Protein AF-A0A7K3Z2F1-F1 (afdb_monomer_lite)

Sequence (230 aa):
MGRAWILCKKTFSLSLIFNALLTIACSVGILAGFYWYFPEWNPFHPYLFNGNIFWVAIAAAALNIFPSALIGRKLKTGRFLFHHYVYGFLVIAFASLYVIAFSPVPLSKIFFVDNTSIAVNTGRFFLLGGLTLVLDDLPDVSKRIDAALNWLKTKVLRGQKFVVAGQVVSGVVSLYIFGAVTIGMLYSPEWITLANVLLILTLLITGVTSFIFVKNKVWHKAGLKHHSKV

pLDDT: mean 87.43, std 11.61, range [42.28, 98.31]

Secondary structure (DSSP, 8-state):
--HHHHHHHHHHHHHHHHHHHHHHHHHHHHHHIIIII-TT--TTTTTSS-GGGHHHHHHHHHHHHHHHHHHHHTS-----SS-HHHHHHHHHHHHHHHHHHH-SS-GGGTTTS----HHHHHHHHHHHHHHHHHHHTHHHH-HHHHHHHHHHHHHHHHTHHHHHHHHHHHHHHHHHHHHHHHHHHHH-GGG--HHHHHHHHHHHHHHHHHHHHHHTTHHHHHHHHHHTT-

Foldseek 3Di:
DDPVVLVVQLVQLLVLLLLLLLLLLLLVQLVLCCPPPNVPDAPLPPLDPGSVLSVLSNVLSVLRNVLSLVRNVVRPPDCPPHQLLVVLVVLLVVLQVQCVVPHPDHPVCLSHDPDPDPSSVVSVSSNSSSVSSCSSRVCVVDVVSVVVVVVVLVVCLVVVVVSLVSLLVSLVSLVSVLVSLVVSCVVPVVSPDPSSVSNSVSSPSSSVSSVVCSVVVSSVVSVVVVVVVD

Radius of gyration: 18.69 Å; chains: 1; bounding box: 45×40×55 Å

Structure (mmCIF, N/CA/C/O backbone):
data_AF-A0A7K3Z2F1-F1
#
_entry.id   AF-A0A7K3Z2F1-F1
#
loop_
_atom_site.group_PDB
_atom_site.id
_atom_site.type_symbol
_atom_site.label_atom_id
_atom_site.label_alt_id
_atom_site.label_comp_id
_atom_site.label_asym_id
_atom_site.label_entity_id
_atom_site.label_seq_id
_atom_site.pdbx_PDB_ins_code
_atom_site.Cartn_x
_atom_site.Cartn_y
_atom_site.Cartn_z
_atom_site.occupancy
_atom_site.B_iso_or_equiv
_atom_site.auth_seq_id
_atom_site.auth_comp_id
_atom_site.auth_asym_id
_atom_site.auth_atom_id
_atom_site.pdbx_PDB_model_num
ATOM 1 N N . MET A 1 1 ? 2.317 0.271 30.977 1.00 60.59 1 MET A N 1
ATOM 2 C CA . MET A 1 1 ? 2.857 0.187 29.595 1.00 60.59 1 MET A CA 1
ATOM 3 C C . MET A 1 1 ? 3.621 1.470 29.303 1.00 60.59 1 MET A C 1
ATOM 5 O O . MET A 1 1 ? 3.030 2.532 29.435 1.00 60.59 1 MET A O 1
ATOM 9 N N . GLY A 1 2 ? 4.913 1.389 28.971 1.00 82.69 2 GLY A N 1
ATOM 10 C CA . GLY A 1 2 ? 5.751 2.576 28.744 1.00 82.69 2 GLY A CA 1
ATOM 11 C C . GLY A 1 2 ? 5.384 3.359 27.475 1.00 82.69 2 GLY A C 1
ATOM 12 O O . GLY A 1 2 ? 4.845 2.789 26.524 1.00 82.69 2 GLY A O 1
ATOM 13 N N . ARG A 1 3 ? 5.709 4.661 27.448 1.00 80.88 3 ARG A N 1
ATOM 14 C CA . ARG A 1 3 ? 5.479 5.563 26.297 1.00 80.88 3 ARG A CA 1
ATOM 15 C C . ARG A 1 3 ? 6.130 5.050 25.003 1.00 80.88 3 ARG A C 1
ATOM 17 O O . ARG A 1 3 ? 5.510 5.130 23.949 1.00 80.88 3 ARG A O 1
ATOM 24 N N . ALA A 1 4 ? 7.315 4.441 25.095 1.00 84.88 4 ALA A N 1
ATOM 25 C CA . ALA A 1 4 ? 8.023 3.863 23.949 1.00 84.88 4 ALA A CA 1
ATOM 26 C C . ALA A 1 4 ? 7.208 2.769 23.235 1.00 84.88 4 ALA A C 1
ATOM 28 O O . ALA A 1 4 ? 7.049 2.800 22.022 1.00 84.88 4 ALA A O 1
ATOM 29 N N . TRP A 1 5 ? 6.597 1.850 23.988 1.00 85.50 5 TRP A N 1
ATOM 30 C CA . TRP A 1 5 ? 5.779 0.771 23.422 1.00 85.50 5 TRP A CA 1
ATOM 31 C C . TRP A 1 5 ? 4.543 1.282 22.673 1.00 85.50 5 TRP A C 1
ATOM 33 O O . TRP A 1 5 ? 4.127 0.714 21.663 1.00 85.50 5 TRP A O 1
ATOM 43 N N . ILE A 1 6 ? 3.950 2.367 23.173 1.00 84.38 6 ILE A N 1
ATOM 44 C CA . ILE A 1 6 ? 2.817 3.030 22.530 1.00 84.38 6 ILE A CA 1
ATOM 45 C C . ILE A 1 6 ? 3.252 3.627 21.186 1.00 84.38 6 ILE A C 1
ATOM 47 O O . ILE A 1 6 ? 2.577 3.399 20.182 1.00 84.38 6 ILE A O 1
ATOM 51 N N . LEU A 1 7 ? 4.393 4.324 21.154 1.00 83.94 7 LEU A N 1
ATOM 52 C CA . LEU A 1 7 ? 4.962 4.871 19.921 1.00 83.94 7 LEU A CA 1
ATOM 53 C C . LEU A 1 7 ? 5.277 3.759 18.917 1.00 83.94 7 LEU A C 1
ATOM 55 O O . LEU A 1 7 ? 4.806 3.829 17.788 1.00 83.94 7 LEU A O 1
ATOM 59 N N . CYS A 1 8 ? 5.948 2.680 19.335 1.00 87.69 8 CYS A N 1
ATOM 60 C CA . CYS A 1 8 ? 6.247 1.544 18.458 1.00 87.69 8 CYS A CA 1
ATOM 61 C C . CYS A 1 8 ? 4.988 0.963 17.805 1.00 87.69 8 CYS A C 1
ATOM 63 O O . CYS A 1 8 ? 4.973 0.716 16.603 1.00 87.69 8 CYS A O 1
ATOM 65 N N . LYS A 1 9 ? 3.903 0.776 18.567 1.00 87.56 9 LYS A N 1
ATOM 66 C CA . LYS A 1 9 ? 2.649 0.260 18.002 1.00 87.56 9 LYS A CA 1
ATOM 67 C C . LYS A 1 9 ? 1.964 1.248 17.054 1.00 87.56 9 LYS A C 1
ATOM 69 O O . LYS A 1 9 ? 1.341 0.807 16.089 1.00 87.56 9 LYS A O 1
ATOM 74 N N . LYS A 1 10 ? 2.060 2.556 17.313 1.00 87.94 10 LY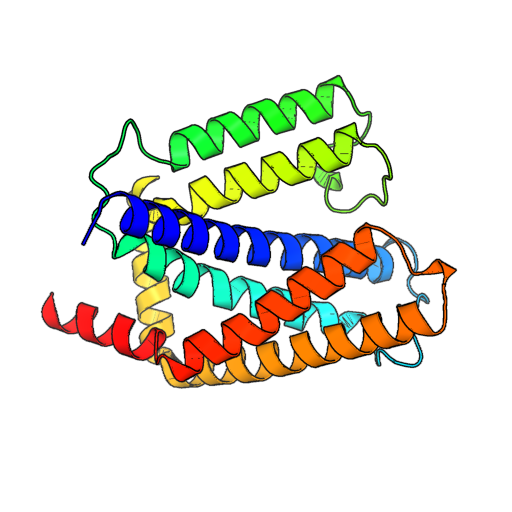S A N 1
ATOM 75 C CA . LYS A 1 10 ? 1.528 3.592 16.416 1.00 87.94 10 LYS A CA 1
ATOM 76 C C . LYS A 1 10 ? 2.328 3.631 15.113 1.00 87.94 10 LYS A C 1
ATOM 78 O O . LYS A 1 10 ? 1.730 3.542 14.046 1.00 87.94 10 LYS A O 1
ATOM 83 N N . THR A 1 11 ? 3.657 3.637 15.194 1.00 90.06 11 THR A N 1
ATOM 84 C CA . THR A 1 11 ? 4.548 3.556 14.028 1.00 90.06 11 THR A CA 1
ATOM 85 C C . THR A 1 11 ? 4.311 2.277 13.233 1.00 90.06 11 THR A C 1
ATOM 87 O O . THR A 1 11 ? 4.231 2.326 12.010 1.00 90.06 11 THR A O 1
ATOM 90 N N . PHE A 1 12 ? 4.121 1.140 13.906 1.00 93.12 12 PHE A N 1
ATOM 91 C CA . PHE A 1 12 ? 3.789 -0.122 13.249 1.00 93.12 12 PHE A CA 1
ATOM 92 C C . PHE A 1 12 ? 2.457 -0.039 12.491 1.00 93.12 12 PHE A C 1
ATOM 94 O O . PHE A 1 12 ? 2.398 -0.400 11.322 1.00 93.12 12 PHE A O 1
ATOM 101 N N . SER A 1 13 ? 1.407 0.507 13.113 1.00 92.69 13 SER A N 1
ATOM 102 C CA . SER A 1 13 ? 0.111 0.749 12.460 1.00 92.69 13 SER A CA 1
ATOM 103 C C . SER A 1 13 ? 0.244 1.607 11.199 1.00 92.69 13 SER A C 1
ATOM 105 O O . SER A 1 13 ? -0.286 1.241 10.152 1.00 92.69 13 SER A O 1
ATOM 107 N N . LEU A 1 14 ? 0.978 2.721 11.286 1.00 93.56 14 LEU A N 1
ATOM 108 C CA . LEU A 1 14 ? 1.247 3.600 10.146 1.00 93.56 14 LEU A CA 1
ATOM 109 C C . LEU A 1 14 ? 2.046 2.875 9.056 1.00 93.56 14 LEU A C 1
ATOM 111 O O . LEU A 1 14 ? 1.697 2.964 7.885 1.00 93.56 14 LEU A O 1
ATOM 115 N N . SER A 1 15 ? 3.054 2.088 9.436 1.00 95.81 15 SER A N 1
ATOM 116 C CA . SER A 1 15 ? 3.873 1.310 8.496 1.00 95.81 15 SER A CA 1
ATOM 117 C C . SER A 1 15 ? 3.040 0.291 7.715 1.00 95.81 15 SER A C 1
ATOM 119 O O . SER A 1 15 ? 3.288 0.075 6.533 1.00 95.81 15 SER A O 1
ATOM 121 N N . LEU A 1 16 ? 2.017 -0.306 8.337 1.00 97.00 16 LEU A N 1
ATOM 122 C CA . LEU A 1 16 ? 1.105 -1.226 7.653 1.00 97.00 16 LEU A CA 1
ATOM 123 C C . LEU A 1 16 ? 0.182 -0.516 6.649 1.00 97.00 16 LEU A C 1
ATOM 125 O O . LEU A 1 16 ? -0.048 -1.043 5.562 1.00 97.00 16 LEU A O 1
ATOM 129 N N . ILE A 1 17 ? -0.319 0.680 6.981 1.00 96.69 17 ILE A N 1
ATOM 130 C CA . ILE A 1 17 ? -1.103 1.504 6.043 1.00 96.69 17 ILE A CA 1
ATOM 131 C C . ILE A 1 17 ? -0.217 1.940 4.869 1.00 96.69 17 ILE A C 1
ATOM 133 O O . ILE A 1 17 ? -0.616 1.793 3.715 1.00 96.69 17 ILE A O 1
ATOM 137 N N . PHE A 1 18 ? 0.999 2.411 5.155 1.00 97.19 18 PHE A N 1
ATOM 138 C CA . PHE A 1 18 ? 1.975 2.786 4.135 1.00 97.19 18 PHE A CA 1
ATOM 139 C C . PHE A 1 18 ? 2.322 1.606 3.224 1.00 97.19 18 PHE A C 1
ATOM 141 O O . PHE A 1 18 ? 2.327 1.753 2.005 1.00 97.19 18 PHE A O 1
ATOM 148 N N . ASN A 1 19 ? 2.518 0.411 3.791 1.00 98.06 19 ASN A N 1
ATOM 149 C CA . ASN A 1 19 ? 2.731 -0.802 3.008 1.00 98.06 19 ASN A CA 1
ATOM 150 C C . ASN A 1 19 ? 1.542 -1.116 2.092 1.00 98.06 19 ASN A C 1
ATOM 152 O O . ASN A 1 19 ? 1.742 -1.435 0.927 1.00 98.06 19 ASN A O 1
ATOM 156 N N . ALA A 1 20 ? 0.306 -1.011 2.584 1.00 97.81 20 ALA A N 1
ATOM 157 C CA . ALA A 1 20 ? -0.870 -1.225 1.744 1.00 97.81 20 ALA A CA 1
ATOM 158 C C . ALA A 1 20 ? -0.905 -0.237 0.563 1.00 97.81 20 ALA A C 1
ATOM 160 O O . ALA A 1 20 ? -1.144 -0.633 -0.576 1.00 97.81 20 ALA A O 1
ATOM 161 N N . LEU A 1 21 ? -0.598 1.037 0.808 1.00 97.44 21 LEU A N 1
ATOM 162 C CA . LEU A 1 21 ? -0.504 2.042 -0.248 1.00 97.44 21 LEU A CA 1
ATOM 163 C C . LEU A 1 21 ? 0.629 1.762 -1.245 1.00 97.44 21 LEU A C 1
ATOM 165 O O . LEU A 1 21 ? 0.422 1.934 -2.444 1.00 97.44 21 LEU A O 1
ATOM 169 N N . LEU A 1 22 ? 1.789 1.289 -0.780 1.00 96.12 22 LEU A N 1
ATOM 170 C CA . LEU A 1 22 ? 2.880 0.845 -1.651 1.00 96.12 22 LEU A CA 1
ATOM 171 C C . LEU A 1 22 ? 2.460 -0.338 -2.523 1.00 96.12 22 LEU A C 1
ATOM 173 O O . LEU A 1 22 ? 2.672 -0.296 -3.730 1.00 96.12 22 LEU A O 1
ATOM 177 N N . THR A 1 23 ? 1.809 -1.355 -1.948 1.00 97.25 23 THR A N 1
ATOM 178 C CA . THR A 1 23 ? 1.288 -2.492 -2.721 1.00 97.25 23 THR A CA 1
ATOM 179 C C . THR A 1 23 ? 0.338 -2.015 -3.817 1.00 97.25 23 THR A C 1
ATOM 181 O O . THR A 1 23 ? 0.456 -2.463 -4.958 1.00 97.25 23 THR A O 1
ATOM 184 N N . ILE A 1 24 ? -0.572 -1.084 -3.502 1.00 96.94 24 ILE A N 1
ATOM 185 C CA . ILE A 1 24 ? -1.486 -0.495 -4.489 1.00 96.94 24 ILE A CA 1
ATOM 186 C C . ILE A 1 24 ? -0.696 0.245 -5.568 1.00 96.94 24 ILE A C 1
ATOM 188 O O . ILE A 1 24 ? -0.901 -0.031 -6.743 1.00 96.94 24 ILE A O 1
ATOM 192 N N . ALA A 1 25 ? 0.227 1.134 -5.195 1.00 93.81 25 ALA A N 1
ATOM 193 C CA . ALA A 1 25 ? 1.009 1.920 -6.146 1.00 93.81 25 ALA A CA 1
ATOM 194 C C . ALA A 1 25 ? 1.845 1.039 -7.091 1.00 93.81 25 ALA A C 1
ATOM 196 O O . ALA A 1 25 ? 1.803 1.237 -8.303 1.00 93.81 25 ALA A O 1
ATOM 197 N N . CYS A 1 26 ? 2.548 0.031 -6.566 1.00 92.81 26 CYS A N 1
ATOM 198 C CA . CYS A 1 26 ? 3.326 -0.909 -7.376 1.00 92.81 26 CYS A CA 1
ATOM 199 C C . CYS A 1 26 ? 2.429 -1.744 -8.304 1.00 92.81 26 CYS A C 1
ATOM 201 O O . CYS A 1 26 ? 2.741 -1.904 -9.482 1.00 92.81 26 CYS A O 1
ATOM 203 N N . SER A 1 27 ? 1.291 -2.236 -7.800 1.00 94.38 27 SER A N 1
ATOM 204 C CA . SER A 1 27 ? 0.342 -3.028 -8.598 1.00 94.38 27 SER A CA 1
ATOM 205 C C . SER A 1 27 ? -0.298 -2.194 -9.707 1.00 94.38 27 SER A C 1
ATOM 207 O O . SER A 1 27 ? -0.424 -2.657 -10.835 1.00 94.38 27 SER A O 1
ATOM 209 N N . VAL A 1 28 ? -0.663 -0.947 -9.403 1.00 92.25 28 VAL A N 1
ATOM 210 C CA . VAL A 1 28 ? -1.176 0.016 -10.380 1.00 92.25 28 VAL A CA 1
ATOM 211 C C . VAL A 1 28 ? -0.125 0.318 -11.447 1.00 92.25 28 VAL A C 1
ATOM 213 O O . VAL A 1 28 ? -0.480 0.369 -12.617 1.00 92.25 28 VAL A O 1
ATOM 216 N N . GLY A 1 29 ? 1.152 0.452 -11.078 1.00 89.31 29 GLY A N 1
ATOM 217 C CA . GLY A 1 29 ? 2.247 0.614 -12.038 1.00 89.31 29 GLY A CA 1
ATOM 218 C C . GLY A 1 29 ? 2.368 -0.565 -13.011 1.00 89.31 29 GLY A C 1
ATOM 219 O O . GLY A 1 29 ? 2.473 -0.354 -14.217 1.00 89.31 29 GLY A O 1
ATOM 220 N N . ILE A 1 30 ? 2.267 -1.806 -12.518 1.00 90.25 30 ILE A N 1
ATOM 221 C CA . ILE A 1 30 ? 2.282 -3.001 -13.381 1.00 90.25 30 ILE A CA 1
ATOM 222 C C . ILE A 1 30 ? 1.050 -3.058 -14.280 1.00 90.25 30 ILE A C 1
ATOM 224 O O . ILE A 1 30 ? 1.188 -3.272 -15.481 1.00 90.25 30 ILE A O 1
ATOM 228 N N . LEU A 1 31 ? -0.147 -2.845 -13.729 1.00 91.50 31 LEU A N 1
ATOM 229 C CA . LEU A 1 31 ? -1.385 -2.844 -14.512 1.00 91.50 31 LEU A CA 1
ATOM 230 C C . LEU A 1 31 ? -1.384 -1.730 -15.562 1.00 91.50 31 LEU A C 1
ATOM 232 O O . LEU A 1 31 ? -1.878 -1.930 -16.665 1.00 91.50 31 LEU A O 1
ATOM 236 N N . ALA A 1 32 ? -0.796 -0.577 -15.246 1.00 87.25 32 ALA A N 1
ATOM 237 C CA . ALA A 1 32 ? -0.608 0.507 -16.194 1.00 87.25 32 ALA A CA 1
ATOM 238 C C . ALA A 1 32 ? 0.316 0.098 -17.345 1.00 87.25 32 ALA A C 1
ATOM 240 O O . ALA A 1 32 ? -0.027 0.307 -18.507 1.00 87.25 32 ALA A O 1
ATOM 241 N N . GLY A 1 33 ? 1.455 -0.526 -17.026 1.00 83.25 33 GLY A N 1
ATOM 242 C CA . GLY A 1 33 ? 2.361 -1.115 -18.013 1.00 83.25 33 GLY A CA 1
ATOM 243 C C . GLY A 1 33 ? 1.647 -2.119 -18.915 1.00 83.25 33 GLY A C 1
ATOM 244 O O . GLY A 1 33 ? 1.722 -2.005 -20.134 1.00 83.25 33 GLY A O 1
ATOM 245 N N . PHE A 1 34 ? 0.892 -3.035 -18.308 1.00 82.06 34 PHE A N 1
ATOM 246 C CA . PHE A 1 34 ? 0.136 -4.081 -18.989 1.00 82.06 34 PHE A CA 1
ATOM 247 C C . PHE A 1 34 ? -0.968 -3.530 -19.903 1.00 82.06 34 PHE A C 1
ATOM 249 O O . PHE A 1 34 ? -1.048 -3.918 -21.057 1.00 82.06 34 PHE A O 1
ATOM 256 N N . TYR A 1 35 ? -1.811 -2.606 -19.436 1.00 86.12 35 TYR A N 1
ATOM 257 C CA . TYR A 1 35 ? -2.959 -2.148 -20.230 1.00 86.12 35 TYR A CA 1
ATOM 258 C C . TYR A 1 35 ? -2.657 -0.999 -21.191 1.00 86.12 35 TYR A C 1
ATOM 260 O O . TYR A 1 35 ? -3.271 -0.932 -22.254 1.00 86.12 35 TYR A O 1
ATOM 268 N N . TRP A 1 36 ? -1.789 -0.056 -20.816 1.00 82.56 36 TRP A N 1
ATOM 269 C CA . TRP A 1 36 ? -1.624 1.188 -21.580 1.00 82.56 36 TRP A CA 1
ATOM 270 C C . TRP A 1 36 ? -0.373 1.228 -22.439 1.00 82.56 36 TRP A C 1
ATOM 272 O O . TRP A 1 36 ? -0.382 1.902 -23.466 1.00 82.56 36 TRP A O 1
ATOM 282 N N . TYR A 1 37 ? 0.695 0.550 -22.026 1.00 77.75 37 TYR A N 1
ATOM 283 C CA . TYR A 1 37 ? 1.991 0.679 -22.689 1.00 77.75 37 TYR A CA 1
ATOM 284 C C . TYR A 1 37 ? 2.374 -0.579 -23.467 1.00 77.75 37 TYR A C 1
ATOM 286 O O . TYR A 1 37 ? 2.874 -0.467 -24.583 1.00 77.75 37 TYR A O 1
ATOM 294 N N . PHE A 1 38 ? 2.094 -1.763 -22.919 1.00 81.44 38 PHE A N 1
ATOM 295 C CA . PHE A 1 38 ? 2.490 -3.041 -23.503 1.00 81.44 38 PHE A CA 1
ATOM 296 C C . PHE A 1 38 ? 1.389 -4.111 -23.331 1.00 81.44 38 PHE A C 1
ATOM 298 O O . PHE A 1 38 ? 1.508 -4.967 -22.457 1.00 81.44 38 PHE A O 1
ATOM 305 N N . PRO A 1 39 ? 0.335 -4.107 -24.174 1.00 74.94 39 PRO A N 1
ATOM 306 C CA . PRO A 1 39 ? -0.797 -5.044 -24.082 1.00 74.94 39 PRO A CA 1
ATOM 307 C C . PRO A 1 39 ? -0.414 -6.528 -24.154 1.00 74.94 39 PRO A C 1
ATOM 309 O O . PRO A 1 39 ? -1.051 -7.366 -23.525 1.00 74.94 39 PRO A O 1
ATOM 312 N N . GLU A 1 40 ? 0.653 -6.841 -24.893 1.00 82.31 40 GLU A N 1
ATOM 313 C CA . GLU A 1 40 ? 1.186 -8.202 -25.057 1.00 82.31 40 GLU A CA 1
ATOM 314 C C . GLU A 1 40 ? 2.252 -8.560 -24.006 1.00 82.31 40 GLU A C 1
ATOM 316 O O . GLU A 1 40 ? 2.841 -9.645 -24.033 1.00 82.31 40 GLU A O 1
ATOM 321 N N . TRP A 1 41 ? 2.558 -7.644 -23.079 1.00 83.56 41 TRP A N 1
ATOM 322 C CA . TRP A 1 41 ? 3.535 -7.908 -22.033 1.00 83.56 41 TRP A CA 1
ATOM 323 C C . TRP A 1 41 ? 2.970 -8.910 -21.036 1.00 83.56 41 TRP A C 1
ATOM 325 O O . TRP A 1 41 ? 1.966 -8.664 -20.377 1.00 83.56 41 TRP A O 1
ATOM 335 N N . ASN A 1 42 ? 3.657 -10.037 -20.886 1.00 83.75 42 ASN A N 1
ATOM 336 C CA . ASN A 1 42 ? 3.340 -11.035 -19.875 1.00 83.75 42 ASN A CA 1
ATOM 337 C C . ASN A 1 42 ? 4.335 -10.899 -18.712 1.00 83.75 42 ASN A C 1
ATOM 339 O O . ASN A 1 42 ? 5.396 -11.533 -18.737 1.00 83.75 42 ASN A O 1
ATOM 343 N N . PRO A 1 43 ? 4.053 -10.038 -17.710 1.00 80.50 43 PRO A N 1
ATOM 344 C CA . PRO A 1 43 ? 5.002 -9.756 -16.641 1.00 80.50 43 PRO A CA 1
ATOM 345 C C . PRO A 1 43 ? 5.298 -11.028 -15.842 1.00 80.50 43 PRO A C 1
ATOM 347 O O . PRO A 1 43 ? 4.380 -11.682 -15.355 1.00 80.50 43 PRO A O 1
ATOM 350 N N . PHE A 1 44 ? 6.584 -11.353 -15.676 1.00 86.88 44 PHE A N 1
ATOM 351 C CA . PHE A 1 44 ? 7.070 -12.503 -14.898 1.00 86.88 44 PHE A CA 1
ATOM 352 C C . PHE A 1 44 ? 6.593 -13.883 -15.393 1.00 86.88 44 PHE A C 1
ATOM 354 O O . PHE A 1 44 ? 6.562 -14.847 -14.623 1.00 86.88 44 PHE A O 1
ATOM 361 N N . HIS A 1 45 ? 6.236 -14.003 -16.673 1.00 87.25 45 HIS A N 1
ATOM 362 C CA . HIS A 1 45 ? 5.987 -15.298 -17.307 1.00 87.25 45 HIS A CA 1
ATOM 363 C C . HIS A 1 45 ? 7.266 -16.167 -17.304 1.00 87.25 45 HIS A C 1
ATOM 365 O O . HIS A 1 45 ? 8.355 -15.621 -17.493 1.00 87.25 45 HIS A O 1
ATOM 371 N N . PRO A 1 46 ? 7.180 -17.504 -17.123 1.00 91.94 46 PRO A N 1
ATOM 372 C CA . PRO A 1 46 ? 5.974 -18.335 -16.965 1.00 91.94 46 PRO A CA 1
ATOM 373 C C . PRO A 1 46 ? 5.460 -18.470 -15.525 1.00 91.94 46 PRO A C 1
ATOM 375 O O . PRO A 1 46 ? 4.502 -19.197 -15.277 1.00 91.94 46 PRO A O 1
ATOM 378 N N . TYR A 1 47 ? 6.096 -17.814 -14.555 1.00 93.06 47 TYR A N 1
ATOM 379 C CA . TYR A 1 47 ? 5.804 -18.024 -13.134 1.00 93.06 47 TYR A CA 1
ATOM 380 C C . TYR A 1 47 ? 4.509 -17.339 -12.693 1.00 93.06 47 TYR A C 1
ATOM 382 O O . TYR A 1 47 ? 3.766 -17.868 -11.860 1.00 93.06 47 TYR A O 1
ATOM 390 N N . LEU A 1 48 ? 4.228 -16.167 -13.265 1.00 92.69 48 LEU A N 1
ATOM 391 C CA . LEU A 1 48 ? 2.961 -15.474 -13.104 1.00 92.69 48 LEU A CA 1
ATOM 392 C C . LEU A 1 48 ? 2.027 -15.830 -14.262 1.00 92.69 48 LEU A C 1
ATOM 394 O O . LEU A 1 48 ? 2.352 -15.601 -15.423 1.00 92.69 48 LEU A O 1
ATOM 398 N N . PHE A 1 49 ? 0.842 -16.344 -13.931 1.00 88.50 49 PHE A N 1
ATOM 399 C CA . PHE A 1 49 ? -0.143 -16.758 -14.929 1.00 88.50 49 PHE A CA 1
ATOM 400 C C . PHE A 1 49 ? -0.615 -15.599 -15.820 1.00 88.50 49 PHE A C 1
ATOM 402 O O . PHE A 1 49 ? -0.748 -15.759 -17.029 1.00 88.50 49 PHE A O 1
ATOM 409 N N . ASN A 1 50 ? -0.912 -14.438 -15.225 1.00 89.06 50 ASN A N 1
ATOM 410 C CA . ASN A 1 50 ? -1.400 -13.268 -15.954 1.00 89.06 50 ASN A CA 1
ATOM 411 C C . ASN A 1 50 ? -1.236 -11.984 -15.122 1.00 89.06 50 ASN A C 1
ATOM 413 O O . ASN A 1 50 ? -1.491 -12.003 -13.917 1.00 89.06 50 ASN A O 1
ATOM 417 N N . GLY A 1 51 ? -0.898 -10.856 -15.758 1.00 87.44 51 GLY A N 1
ATOM 418 C CA . GLY A 1 51 ? -0.771 -9.548 -15.098 1.00 87.44 51 GLY A CA 1
ATOM 419 C C . GLY A 1 51 ? -2.060 -9.032 -14.435 1.00 87.44 51 GLY A C 1
ATOM 420 O O . GLY A 1 51 ? -2.002 -8.338 -13.423 1.00 87.44 51 GLY A O 1
ATOM 421 N N . ASN A 1 52 ? -3.240 -9.439 -14.909 1.00 91.69 52 ASN A N 1
ATOM 422 C CA . ASN A 1 52 ? -4.535 -9.055 -14.331 1.00 91.69 52 ASN A CA 1
ATOM 423 C C . ASN A 1 52 ? -4.690 -9.452 -12.857 1.00 91.69 52 ASN A C 1
ATOM 425 O O . ASN A 1 52 ? -5.477 -8.850 -12.126 1.00 91.69 52 ASN A O 1
ATOM 429 N N . I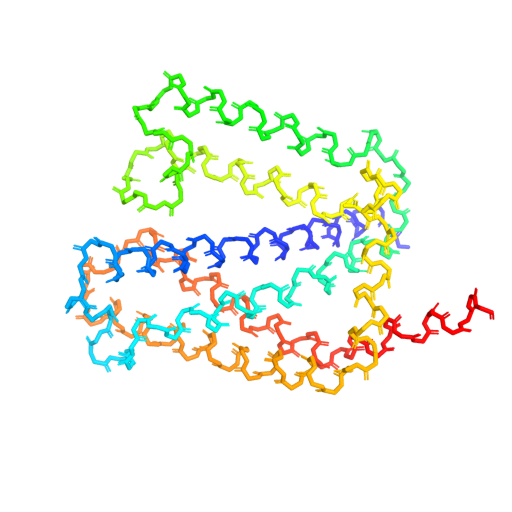LE A 1 53 ? -3.935 -10.449 -12.390 1.00 94.25 53 ILE A N 1
ATOM 430 C CA . ILE A 1 53 ? -4.019 -10.917 -11.007 1.00 94.25 53 ILE A CA 1
ATOM 431 C C . ILE A 1 53 ? -3.573 -9.851 -9.988 1.00 94.25 53 ILE A C 1
ATOM 433 O O . ILE A 1 53 ? -3.973 -9.906 -8.824 1.00 94.25 53 ILE A O 1
ATOM 437 N N . PHE A 1 54 ? -2.835 -8.819 -10.419 1.00 95.38 54 PHE A N 1
ATOM 438 C CA . PHE A 1 54 ? -2.472 -7.672 -9.580 1.00 95.38 54 PHE A CA 1
ATOM 439 C C . PHE A 1 54 ? -3.684 -6.858 -9.091 1.00 95.38 54 PHE A C 1
ATOM 441 O O . PHE A 1 54 ? -3.599 -6.222 -8.039 1.00 95.38 54 PHE A O 1
ATOM 448 N N . TRP A 1 55 ? -4.852 -6.947 -9.743 1.00 96.62 55 TRP A N 1
ATOM 449 C CA . TRP A 1 55 ? -6.101 -6.398 -9.190 1.00 96.62 55 TRP A CA 1
ATOM 450 C C . TRP A 1 55 ? -6.458 -7.013 -7.833 1.00 96.62 55 TRP A C 1
ATOM 452 O O . TRP A 1 55 ? -6.960 -6.329 -6.938 1.00 96.62 55 TRP A O 1
ATOM 462 N N . VAL A 1 56 ? -6.154 -8.298 -7.643 1.00 97.06 56 VAL A N 1
ATOM 463 C CA . VAL A 1 56 ? -6.401 -8.994 -6.378 1.00 97.06 56 VAL A CA 1
ATOM 464 C C . VAL A 1 56 ? -5.422 -8.528 -5.297 1.00 97.06 56 VAL A C 1
ATOM 466 O O . VAL A 1 56 ? -5.818 -8.404 -4.138 1.00 97.06 56 VAL A O 1
ATOM 469 N N . ALA A 1 57 ? -4.177 -8.193 -5.658 1.00 96.75 57 ALA A N 1
ATOM 470 C CA . ALA A 1 57 ? -3.218 -7.583 -4.733 1.00 96.75 57 ALA A CA 1
ATOM 471 C C . ALA A 1 57 ? -3.678 -6.190 -4.266 1.00 96.75 57 ALA A C 1
ATOM 473 O O . ALA A 1 57 ? -3.591 -5.881 -3.075 1.00 96.75 57 ALA A O 1
ATOM 474 N N . ILE A 1 58 ? -4.251 -5.380 -5.168 1.00 97.44 58 ILE A N 1
ATOM 475 C CA . ILE A 1 58 ? -4.884 -4.095 -4.818 1.00 97.44 58 ILE A CA 1
ATOM 476 C C . ILE A 1 58 ? -6.028 -4.319 -3.824 1.00 97.44 58 ILE A C 1
ATOM 478 O O . ILE A 1 58 ? -6.094 -3.639 -2.798 1.00 97.44 58 ILE A O 1
ATOM 482 N N . ALA A 1 59 ? -6.901 -5.297 -4.083 1.00 96.50 59 ALA A N 1
ATOM 483 C CA . ALA A 1 59 ? -7.990 -5.637 -3.171 1.00 96.50 59 ALA A CA 1
ATOM 484 C C . ALA A 1 59 ? -7.470 -6.096 -1.794 1.00 96.50 59 ALA A C 1
ATOM 486 O O . ALA A 1 59 ? -7.978 -5.638 -0.769 1.00 96.50 59 ALA A O 1
ATOM 487 N N . ALA A 1 60 ? -6.427 -6.935 -1.753 1.00 96.81 60 ALA A N 1
ATOM 488 C CA . ALA A 1 60 ? -5.790 -7.380 -0.511 1.00 96.81 60 ALA A CA 1
ATOM 489 C C . ALA A 1 60 ? -5.259 -6.198 0.310 1.00 96.81 60 ALA A C 1
ATOM 491 O O . ALA A 1 60 ? -5.546 -6.071 1.502 1.00 96.81 60 ALA A O 1
ATOM 492 N N . ALA A 1 61 ? -4.522 -5.300 -0.342 1.00 97.31 61 ALA A N 1
ATOM 493 C CA . ALA A 1 61 ? -3.973 -4.112 0.287 1.00 97.31 61 ALA A CA 1
ATOM 494 C C . ALA A 1 61 ? -5.079 -3.189 0.819 1.00 97.31 61 ALA A C 1
ATOM 496 O O . ALA A 1 61 ? -5.031 -2.780 1.980 1.00 97.31 61 ALA A O 1
ATOM 497 N N . ALA A 1 62 ? -6.122 -2.930 0.025 1.00 96.38 62 ALA A N 1
ATOM 498 C CA . ALA A 1 62 ? -7.263 -2.115 0.437 1.00 96.38 62 ALA A CA 1
ATOM 499 C C . ALA A 1 62 ? -7.977 -2.694 1.673 1.00 96.38 62 ALA A C 1
ATOM 501 O O . ALA A 1 62 ? -8.276 -1.963 2.622 1.00 96.38 62 ALA A O 1
ATOM 502 N N . LEU A 1 63 ? -8.185 -4.016 1.712 1.00 94.94 63 LEU A N 1
ATOM 503 C CA . LEU A 1 63 ? -8.768 -4.708 2.866 1.00 94.94 63 LEU A CA 1
ATOM 504 C C . LEU A 1 63 ? -7.890 -4.620 4.123 1.00 94.94 63 LEU A C 1
ATOM 506 O O . LEU A 1 63 ? -8.418 -4.671 5.236 1.00 94.94 63 LEU A O 1
ATOM 510 N N . ASN A 1 64 ? -6.577 -4.441 3.973 1.00 96.06 64 ASN A N 1
ATOM 511 C CA . ASN A 1 64 ? -5.640 -4.316 5.088 1.00 96.06 64 ASN A CA 1
ATOM 512 C C . ASN A 1 64 ? -5.554 -2.900 5.676 1.00 96.06 64 ASN A C 1
ATOM 514 O O . ASN A 1 64 ? -5.162 -2.771 6.839 1.00 96.06 64 ASN A O 1
ATOM 518 N N . ILE A 1 65 ? -5.965 -1.850 4.954 1.00 94.50 65 ILE A N 1
ATOM 519 C CA . ILE A 1 65 ? -5.894 -0.455 5.437 1.00 94.50 65 ILE A CA 1
ATOM 520 C C . ILE A 1 65 ? -6.700 -0.276 6.729 1.00 94.50 65 ILE A C 1
ATOM 522 O O . ILE A 1 65 ? -6.187 0.218 7.735 1.00 94.50 65 ILE A O 1
ATOM 526 N N . PHE A 1 66 ? -7.963 -0.706 6.733 1.00 90.12 66 PHE A N 1
ATOM 527 C CA . PHE A 1 66 ? -8.853 -0.468 7.870 1.00 90.12 66 PHE A CA 1
ATOM 528 C C . PHE A 1 66 ? -8.437 -1.233 9.146 1.00 90.12 66 PHE A C 1
ATOM 530 O O . PHE A 1 66 ? -8.322 -0.602 10.202 1.00 90.12 66 PHE A O 1
ATOM 537 N N . PRO A 1 67 ? -8.148 -2.552 9.106 1.00 90.88 67 PRO A N 1
ATOM 538 C CA . PRO A 1 67 ? -7.583 -3.280 10.244 1.00 90.88 67 PRO A CA 1
ATOM 539 C C . PRO A 1 67 ? -6.274 -2.683 10.765 1.00 90.88 67 PRO A C 1
ATOM 541 O O . PRO A 1 67 ? -6.071 -2.661 11.981 1.00 90.88 67 PRO A O 1
ATOM 544 N N . SER A 1 68 ? -5.422 -2.171 9.870 1.00 93.00 68 SER A N 1
ATOM 545 C CA . SER A 1 68 ? -4.172 -1.503 10.238 1.00 93.00 68 SER A CA 1
ATOM 546 C C . SER A 1 68 ? -4.451 -0.245 11.054 1.00 93.00 68 SER A C 1
ATOM 548 O O . SER A 1 68 ? -4.038 -0.183 12.208 1.00 93.00 68 SER A O 1
ATOM 550 N N . ALA A 1 69 ? -5.273 0.681 10.548 1.00 89.00 69 ALA A N 1
ATOM 551 C CA . ALA A 1 69 ? -5.663 1.898 11.271 1.00 89.00 69 ALA A CA 1
ATOM 552 C C . ALA A 1 69 ? -6.324 1.607 12.635 1.00 89.00 69 ALA A C 1
ATOM 554 O O . ALA A 1 69 ? -6.106 2.309 13.627 1.00 89.00 69 ALA A O 1
ATOM 555 N N . LEU A 1 70 ? -7.104 0.524 12.740 1.00 85.44 70 LEU A N 1
ATOM 556 C CA . LEU A 1 70 ? -7.704 0.100 14.009 1.00 85.44 70 LEU A CA 1
ATOM 557 C C . LEU A 1 70 ? -6.675 -0.302 15.080 1.00 85.44 70 LEU A C 1
ATOM 559 O O . LEU A 1 70 ? -7.007 -0.248 16.269 1.00 85.44 70 LEU A O 1
ATOM 563 N N . ILE A 1 71 ? -5.464 -0.732 14.706 1.00 85.38 71 ILE A N 1
ATOM 564 C CA . ILE A 1 71 ? -4.389 -1.030 15.663 1.00 85.38 71 ILE A CA 1
ATOM 565 C C . ILE A 1 71 ? -3.895 0.268 16.301 1.00 85.38 71 ILE A C 1
ATOM 567 O O . ILE A 1 71 ? -3.870 0.358 17.532 1.00 85.38 71 ILE A O 1
ATOM 571 N N . GLY A 1 72 ? -3.564 1.270 15.484 1.00 78.25 72 GLY A N 1
ATOM 572 C CA . GLY A 1 72 ? -3.062 2.566 15.936 1.00 78.25 72 GLY A CA 1
ATOM 573 C C . GLY A 1 72 ? -4.069 3.320 16.799 1.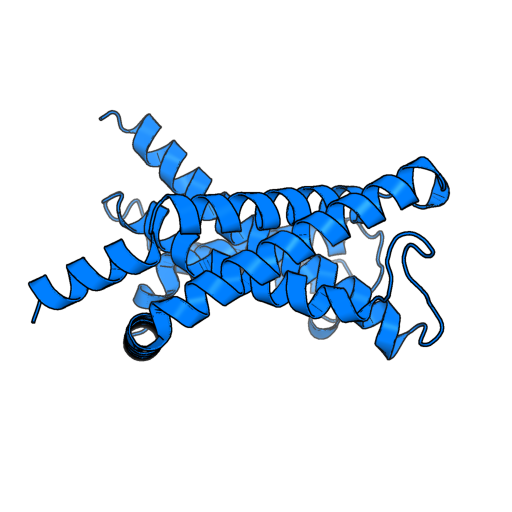00 78.25 72 GLY A C 1
ATOM 574 O O . GLY A 1 72 ? -3.721 3.789 17.878 1.00 78.25 72 GLY A O 1
ATOM 575 N N . ARG A 1 73 ? -5.348 3.351 16.403 1.00 76.50 73 ARG A N 1
ATOM 576 C CA . ARG A 1 73 ? -6.405 4.089 17.129 1.00 76.50 73 ARG A CA 1
ATOM 577 C C . ARG A 1 73 ? -6.738 3.542 18.517 1.00 76.50 73 ARG A C 1
ATOM 579 O O . ARG A 1 73 ? -7.293 4.255 19.349 1.00 76.50 73 ARG A O 1
ATOM 586 N N . LYS A 1 74 ? -6.444 2.268 18.799 1.00 69.56 74 LYS A N 1
ATOM 587 C CA . LYS A 1 74 ? -6.651 1.701 20.149 1.00 69.56 74 LYS A CA 1
ATOM 588 C C . LYS A 1 74 ? -5.691 2.289 21.174 1.00 69.56 74 LYS A C 1
ATOM 590 O O . LYS A 1 74 ? -5.955 2.214 22.374 1.00 69.56 74 LYS A O 1
ATOM 595 N N . LEU A 1 75 ? -4.577 2.831 20.707 1.00 65.56 75 LEU A N 1
ATOM 596 C CA . LEU A 1 75 ? -3.594 3.491 21.530 1.00 65.56 75 LEU A CA 1
ATOM 597 C C . LEU A 1 75 ? -4.124 4.903 21.730 1.00 65.56 75 LEU A C 1
ATOM 599 O O . LEU A 1 75 ? -4.127 5.702 20.802 1.00 65.56 75 LEU A O 1
ATOM 603 N N . LYS A 1 76 ? -4.627 5.207 22.928 1.00 64.75 76 LYS A N 1
ATOM 604 C CA . LYS A 1 76 ? -4.977 6.577 23.321 1.00 64.75 76 LYS A CA 1
ATOM 605 C C . LYS A 1 76 ? -3.691 7.400 23.485 1.00 64.75 76 LYS A C 1
ATOM 607 O O . LYS A 1 76 ? -3.396 7.883 24.574 1.00 64.75 76 LYS A O 1
ATOM 612 N N . THR A 1 77 ? -2.882 7.501 22.433 1.00 58.12 77 THR A N 1
ATOM 613 C CA . THR A 1 77 ? -1.879 8.549 22.295 1.00 58.12 77 THR A CA 1
ATOM 614 C C . THR A 1 77 ? -2.681 9.835 22.318 1.00 58.12 77 THR A C 1
ATOM 616 O O . THR A 1 77 ? -3.365 10.138 21.343 1.00 58.12 77 THR A O 1
ATOM 619 N N . GLY A 1 78 ? -2.727 10.521 23.467 1.00 55.09 78 GLY A N 1
ATOM 620 C CA . GLY A 1 78 ? -3.338 11.849 23.548 1.00 55.09 78 GLY A CA 1
ATOM 621 C C . GLY A 1 78 ? -2.845 12.698 22.380 1.00 55.09 78 GLY A C 1
ATOM 622 O O . GLY A 1 78 ? -1.740 12.443 21.912 1.00 55.09 78 GLY A O 1
ATOM 623 N N . ARG A 1 79 ? -3.682 13.623 21.888 1.00 59.06 79 ARG A N 1
ATOM 624 C CA . ARG A 1 79 ? -3.452 14.486 20.712 1.00 59.06 79 ARG A CA 1
ATOM 625 C C . ARG A 1 79 ? -2.048 15.101 20.760 1.00 59.06 79 ARG A C 1
ATOM 627 O O . ARG A 1 79 ? -1.870 16.185 21.309 1.00 59.06 79 ARG A O 1
ATOM 634 N N . PHE A 1 80 ? -1.040 14.375 20.290 1.00 51.28 80 PHE A N 1
ATOM 635 C CA . PHE A 1 80 ? 0.348 14.737 20.516 1.00 51.28 80 PHE A CA 1
ATOM 636 C C . PHE A 1 80 ? 0.697 15.718 19.408 1.00 51.28 80 PHE A C 1
ATOM 638 O O . PHE A 1 80 ? 1.138 15.321 18.339 1.00 51.28 80 PHE A O 1
ATOM 645 N N . LEU A 1 81 ? 0.386 16.988 19.693 1.00 46.16 81 LEU A N 1
ATOM 646 C CA . LEU A 1 81 ? 0.697 18.177 18.905 1.00 46.16 81 LEU A CA 1
ATOM 647 C C . LEU A 1 81 ? 0.072 18.171 17.498 1.00 46.16 81 LEU A C 1
ATOM 649 O O . LEU A 1 81 ? 0.795 18.051 16.540 1.00 46.16 81 LEU A O 1
ATOM 653 N N . PHE A 1 82 ? -1.242 18.401 17.359 1.00 55.91 82 PHE A N 1
ATOM 654 C CA . PHE A 1 82 ? -2.009 18.446 16.085 1.00 55.91 82 PHE A CA 1
ATOM 655 C C . PHE A 1 82 ? -2.461 17.082 15.516 1.00 55.91 82 PHE A C 1
ATOM 657 O O . PHE A 1 82 ? -1.929 16.028 15.852 1.00 55.91 82 PHE A O 1
ATOM 664 N N . HIS A 1 83 ? -3.535 17.092 14.714 1.00 75.12 83 HIS A N 1
ATOM 665 C CA . HIS A 1 83 ? -4.087 15.880 14.093 1.00 75.12 83 HIS A CA 1
ATOM 666 C C . HIS A 1 83 ? -3.149 15.418 12.964 1.00 75.12 83 HIS A C 1
ATOM 668 O O . HIS A 1 83 ? -2.736 16.249 12.153 1.00 75.12 83 HIS A O 1
ATOM 674 N N . HIS A 1 84 ? -2.827 14.121 12.868 1.00 80.81 84 HIS A N 1
ATOM 675 C CA . HIS A 1 84 ? -1.840 13.614 11.899 1.00 80.81 84 HIS A CA 1
ATOM 676 C C . HIS A 1 84 ? -2.246 13.920 10.459 1.00 80.81 84 HIS A C 1
ATOM 678 O O . HIS A 1 84 ? -1.382 14.132 9.611 1.00 80.81 84 HIS A O 1
ATOM 684 N N . TYR A 1 85 ? -3.549 14.032 10.191 1.00 86.06 85 TYR A N 1
ATOM 685 C CA . TYR A 1 85 ? -4.045 14.417 8.875 1.00 86.06 85 TYR A CA 1
ATOM 686 C C . TYR A 1 85 ? -3.566 15.814 8.438 1.00 86.06 85 TYR A C 1
ATOM 688 O O . TYR A 1 85 ? -3.370 16.021 7.246 1.00 86.06 85 TYR A O 1
ATOM 696 N N . VAL A 1 86 ? -3.336 16.762 9.361 1.00 88.38 86 VAL A N 1
ATOM 697 C CA . VAL A 1 86 ? -2.825 18.109 9.028 1.00 88.38 86 VAL A CA 1
ATOM 698 C C . VAL A 1 86 ? -1.399 18.003 8.500 1.00 88.38 86 VAL A C 1
ATOM 700 O O . VAL A 1 86 ? -1.098 18.518 7.425 1.00 88.38 86 VAL A O 1
ATOM 703 N N . TYR A 1 87 ? -0.540 17.266 9.209 1.00 90.25 87 TYR A N 1
ATOM 704 C CA . TYR A 1 87 ? 0.806 16.951 8.731 1.00 90.25 87 TYR A CA 1
ATOM 705 C C . TYR A 1 87 ? 0.764 16.174 7.418 1.00 90.25 87 TYR A C 1
ATOM 707 O O . TYR A 1 87 ? 1.526 16.476 6.508 1.00 90.25 87 TYR A O 1
ATOM 715 N N . GLY A 1 88 ? -0.167 15.227 7.290 1.00 93.06 88 GLY A N 1
ATOM 716 C CA . GLY A 1 88 ? -0.397 14.483 6.059 1.00 93.06 88 GLY A CA 1
ATOM 717 C C . GLY A 1 88 ? -0.694 15.389 4.865 1.00 93.06 88 GLY A C 1
ATOM 718 O O . GLY A 1 88 ? -0.032 15.268 3.837 1.00 93.06 88 GLY A O 1
ATOM 719 N N . PHE A 1 89 ? -1.618 16.346 5.007 1.00 94.06 89 PHE A N 1
ATOM 720 C CA . PHE A 1 89 ? -1.923 17.316 3.952 1.00 94.06 89 PHE A CA 1
ATOM 721 C C . PHE A 1 89 ? -0.740 18.228 3.624 1.00 94.06 89 PHE A C 1
ATOM 723 O O . PHE A 1 89 ? -0.476 18.453 2.445 1.00 94.06 89 PHE A O 1
ATOM 730 N N . LEU A 1 90 ? -0.002 18.713 4.627 1.00 95.00 90 LEU A N 1
ATOM 731 C CA . LEU A 1 90 ? 1.201 19.520 4.395 1.00 95.00 90 LEU A CA 1
ATOM 732 C C . LEU A 1 90 ? 2.268 18.729 3.631 1.00 95.00 90 LEU A C 1
ATOM 734 O O . LEU A 1 90 ? 2.810 19.226 2.648 1.00 95.00 90 LEU A O 1
ATOM 738 N N . VAL A 1 91 ? 2.530 17.482 4.031 1.00 95.88 91 VAL A N 1
ATOM 739 C CA . VAL A 1 91 ? 3.481 16.598 3.341 1.00 95.88 91 VAL A CA 1
ATOM 740 C C . VAL A 1 91 ? 3.036 16.346 1.901 1.00 95.88 91 VAL A C 1
ATOM 742 O O . VAL A 1 91 ? 3.860 16.447 0.998 1.00 95.88 91 VAL A O 1
ATOM 745 N N . ILE A 1 92 ? 1.745 16.086 1.657 1.00 96.12 92 ILE A N 1
ATOM 746 C CA . ILE A 1 92 ? 1.209 15.919 0.297 1.00 96.12 92 ILE A CA 1
ATOM 747 C C . ILE A 1 92 ? 1.412 17.191 -0.533 1.00 96.12 92 ILE A C 1
ATOM 749 O O . ILE A 1 92 ? 1.862 17.104 -1.676 1.00 96.12 92 ILE A O 1
ATOM 753 N N . ALA A 1 93 ? 1.102 18.364 0.025 1.00 96.00 93 ALA A N 1
ATOM 754 C CA . ALA A 1 93 ? 1.241 19.641 -0.666 1.00 96.00 93 ALA A CA 1
ATOM 755 C C . ALA A 1 93 ? 2.704 19.920 -1.036 1.00 96.00 93 ALA A C 1
ATOM 757 O O . ALA A 1 93 ? 3.006 20.168 -2.203 1.00 96.00 93 ALA A O 1
ATOM 758 N N . PHE A 1 94 ? 3.630 19.800 -0.081 1.00 96.38 94 PHE A N 1
ATOM 759 C CA . PHE A 1 94 ? 5.052 20.026 -0.337 1.00 96.38 94 PHE A CA 1
ATOM 760 C C . PHE A 1 94 ? 5.660 18.978 -1.269 1.00 96.38 94 PHE A C 1
ATOM 762 O O . PHE A 1 94 ? 6.434 19.339 -2.149 1.00 96.38 94 PHE A O 1
ATOM 769 N N . ALA A 1 95 ? 5.277 17.704 -1.149 1.00 94.50 95 ALA A N 1
ATOM 770 C CA . ALA A 1 95 ? 5.723 16.665 -2.075 1.00 94.50 95 ALA A CA 1
ATOM 771 C C . ALA A 1 95 ? 5.217 16.923 -3.503 1.00 94.50 95 ALA A C 1
ATOM 773 O O . ALA A 1 95 ? 5.960 16.737 -4.463 1.00 94.50 95 ALA A O 1
ATOM 774 N N . SER A 1 96 ? 3.980 17.404 -3.648 1.00 92.94 96 SER A N 1
ATOM 775 C CA . SER A 1 96 ? 3.410 17.778 -4.947 1.00 92.94 96 SER A CA 1
ATOM 776 C C . SER A 1 96 ? 4.160 18.953 -5.574 1.00 92.94 96 SER A C 1
ATOM 778 O O . SER A 1 96 ? 4.544 18.882 -6.738 1.00 92.94 96 SER A O 1
ATOM 780 N N . LEU A 1 97 ? 4.419 20.009 -4.794 1.00 93.88 97 LEU A N 1
ATOM 781 C CA . LEU A 1 97 ? 5.205 21.165 -5.236 1.00 93.88 97 LEU A CA 1
ATOM 782 C C . LEU A 1 97 ? 6.633 20.767 -5.616 1.00 93.88 97 LEU A C 1
ATOM 784 O O . LEU A 1 97 ? 7.135 21.213 -6.642 1.00 93.88 97 LEU A O 1
ATOM 788 N N . TYR A 1 98 ? 7.261 19.889 -4.831 1.00 92.50 98 TYR A N 1
ATOM 789 C CA . TYR A 1 98 ? 8.581 19.345 -5.129 1.00 92.50 98 TYR A CA 1
ATOM 790 C C . TYR A 1 98 ? 8.595 18.612 -6.477 1.00 92.50 98 TYR A C 1
ATOM 792 O O . TYR A 1 98 ? 9.441 18.890 -7.320 1.00 92.50 98 TYR A O 1
ATOM 800 N N . VAL A 1 99 ? 7.629 17.725 -6.732 1.00 89.94 99 VAL A N 1
ATOM 801 C CA . VAL A 1 99 ? 7.557 17.009 -8.015 1.00 89.94 99 VAL A CA 1
ATOM 802 C C . VAL A 1 99 ? 7.341 17.975 -9.178 1.00 89.94 99 VAL A C 1
ATOM 804 O O . VAL A 1 99 ? 8.031 17.847 -10.179 1.00 89.94 99 VAL A O 1
ATOM 807 N N . ILE A 1 100 ? 6.446 18.959 -9.041 1.00 90.12 100 ILE A N 1
ATOM 808 C CA . ILE A 1 100 ? 6.197 19.965 -10.089 1.00 90.12 100 ILE A CA 1
ATOM 809 C C . ILE A 1 100 ? 7.455 20.796 -10.380 1.00 90.12 100 ILE A C 1
ATOM 811 O O . ILE A 1 100 ? 7.748 21.082 -11.536 1.00 90.12 100 ILE A O 1
ATOM 815 N N . ALA A 1 101 ? 8.192 21.199 -9.343 1.00 91.38 101 ALA A N 1
ATOM 816 C CA . ALA A 1 101 ? 9.361 22.061 -9.492 1.00 91.38 101 ALA A CA 1
ATOM 817 C C . ALA A 1 101 ? 10.586 21.321 -10.053 1.00 91.38 101 ALA A C 1
ATOM 819 O O . ALA A 1 101 ? 11.379 21.913 -10.781 1.00 91.38 101 ALA A O 1
ATOM 820 N N . PHE A 1 102 ? 10.750 20.040 -9.710 1.00 88.56 102 PHE A N 1
ATOM 821 C CA . PHE A 1 102 ? 11.966 19.269 -9.997 1.00 88.56 102 PHE A CA 1
ATOM 822 C C . PHE A 1 102 ? 11.754 18.109 -10.981 1.00 88.56 102 PHE A C 1
ATOM 824 O O . PHE A 1 102 ? 12.667 17.311 -11.200 1.00 88.56 102 PHE A O 1
ATOM 831 N N . SER A 1 103 ? 10.570 17.981 -11.584 1.00 84.62 103 SER A N 1
ATOM 832 C CA . SER A 1 103 ? 10.280 16.955 -12.584 1.00 84.62 103 SER A CA 1
ATOM 833 C C . SER A 1 103 ? 9.314 17.455 -13.663 1.00 84.62 103 SER A C 1
ATOM 835 O O . SER A 1 103 ? 8.335 18.123 -13.347 1.00 84.62 103 SER A O 1
ATOM 837 N N . PRO A 1 104 ? 9.507 17.064 -14.938 1.00 84.62 104 PRO A N 1
ATOM 838 C CA . PRO A 1 104 ? 8.538 17.337 -16.000 1.00 84.62 104 PRO A CA 1
ATOM 839 C C . PRO A 1 104 ? 7.306 16.410 -15.948 1.00 84.62 104 PRO A C 1
ATOM 841 O O . PRO A 1 104 ? 6.421 16.510 -16.797 1.00 84.62 104 PRO A O 1
ATOM 844 N N . VAL A 1 105 ? 7.244 15.463 -15.002 1.00 85.00 105 VAL A N 1
ATOM 845 C CA . VAL A 1 105 ? 6.142 14.496 -14.913 1.00 85.00 105 VAL A CA 1
ATOM 846 C C . VAL A 1 105 ? 4.900 15.159 -14.304 1.00 85.00 105 VAL A C 1
ATOM 848 O O . VAL A 1 105 ? 4.958 15.631 -13.167 1.00 85.00 105 VAL A O 1
ATOM 851 N N . PRO A 1 106 ? 3.739 15.139 -14.988 1.00 86.75 106 PRO A N 1
ATOM 852 C CA . PRO A 1 106 ? 2.507 15.662 -14.411 1.00 86.75 106 PRO A CA 1
ATOM 853 C C . PRO A 1 106 ? 2.062 14.803 -13.220 1.00 86.75 106 PRO A C 1
ATOM 855 O O . PRO A 1 106 ? 2.125 13.573 -13.275 1.00 86.75 106 PRO A O 1
ATOM 858 N N . LEU A 1 107 ? 1.535 15.440 -12.165 1.00 84.19 107 LEU A N 1
ATOM 859 C CA . LEU A 1 107 ? 1.107 14.751 -10.935 1.00 84.19 107 LEU A CA 1
ATOM 860 C C . LEU A 1 107 ? 0.104 13.617 -11.192 1.00 84.19 107 LEU A C 1
ATOM 862 O O . LEU A 1 107 ? 0.164 12.582 -10.535 1.00 84.19 107 LEU A O 1
ATOM 866 N N . SER A 1 108 ? -0.778 13.768 -12.183 1.00 84.12 108 SER A N 1
ATOM 867 C CA . SER A 1 108 ? -1.753 12.738 -12.565 1.00 84.12 108 SER A CA 1
ATOM 868 C C . SER A 1 108 ? -1.113 11.450 -13.086 1.00 84.12 108 SER A C 1
ATOM 870 O O . SER A 1 108 ? -1.730 10.392 -13.008 1.00 84.12 108 SER A O 1
ATOM 872 N N . LYS A 1 109 ? 0.123 11.519 -13.595 1.00 83.19 109 LYS A N 1
ATOM 873 C CA . LYS A 1 109 ? 0.882 10.363 -14.085 1.00 83.19 109 LYS A CA 1
ATOM 874 C C . LYS A 1 109 ? 1.950 9.886 -13.111 1.00 83.19 109 LYS A C 1
ATOM 876 O O . LYS A 1 109 ? 2.676 8.944 -13.423 1.00 83.19 109 LYS A O 1
ATOM 881 N N . ILE A 1 110 ? 2.039 10.480 -11.920 1.00 83.12 110 ILE A N 1
ATOM 882 C CA . ILE A 1 110 ? 3.151 10.206 -11.012 1.00 83.12 110 ILE A CA 1
ATOM 883 C C . ILE A 1 110 ? 3.234 8.729 -10.618 1.00 83.12 110 ILE A C 1
ATOM 885 O O . ILE A 1 110 ? 4.338 8.239 -10.455 1.00 83.12 110 ILE A O 1
ATOM 889 N N . PHE A 1 111 ? 2.126 7.989 -10.538 1.00 81.44 111 PHE A N 1
ATOM 890 C CA . PHE A 1 111 ? 2.129 6.552 -10.217 1.00 81.44 111 PHE A CA 1
ATOM 891 C C . PHE A 1 111 ? 2.110 5.624 -11.447 1.00 81.44 111 PHE A C 1
ATOM 893 O O . PHE A 1 111 ? 2.104 4.410 -11.276 1.00 81.44 111 PHE A O 1
ATOM 900 N N . PHE A 1 112 ? 2.121 6.174 -12.668 1.00 75.44 112 PHE A N 1
ATOM 901 C CA . PHE A 1 112 ? 2.017 5.406 -13.920 1.00 75.44 112 PHE A CA 1
ATOM 902 C C . PHE A 1 112 ? 3.294 5.420 -14.771 1.00 75.44 112 PHE A C 1
ATOM 904 O O . PHE A 1 112 ? 3.477 4.532 -15.594 1.00 75.44 112 PHE A O 1
ATOM 911 N N . VAL A 1 113 ? 4.168 6.421 -14.614 1.00 59.41 113 VAL A N 1
ATOM 912 C CA . VAL A 1 113 ? 5.389 6.528 -15.433 1.00 59.41 113 VAL A CA 1
ATOM 913 C C . VAL A 1 113 ? 6.494 5.645 -14.857 1.00 59.41 113 VAL A C 1
ATOM 915 O O . VAL A 1 113 ? 6.860 5.815 -13.695 1.00 59.41 113 VAL A O 1
ATOM 918 N N . ASP A 1 114 ? 7.083 4.759 -15.657 1.00 63.44 114 ASP A N 1
ATOM 919 C CA . ASP A 1 114 ? 8.365 4.146 -15.303 1.00 63.44 114 ASP A CA 1
ATOM 920 C C . ASP A 1 114 ? 9.447 5.234 -15.346 1.00 63.44 114 ASP A C 1
ATOM 922 O O . ASP A 1 114 ? 9.876 5.686 -16.407 1.00 63.44 114 ASP A O 1
ATOM 926 N N . ASN A 1 115 ? 9.770 5.781 -14.176 1.00 63.66 115 ASN A N 1
ATOM 927 C CA . ASN A 1 115 ? 10.726 6.865 -14.048 1.00 63.66 115 ASN A CA 1
ATOM 928 C C . ASN A 1 115 ? 11.724 6.514 -12.951 1.00 63.66 115 ASN A C 1
ATOM 930 O O . ASN A 1 115 ? 11.388 6.476 -11.763 1.00 63.66 115 ASN A O 1
ATOM 934 N N . THR A 1 116 ? 12.966 6.289 -13.363 1.00 72.62 116 THR A N 1
ATOM 935 C CA . THR A 1 116 ? 14.116 6.076 -12.479 1.00 72.62 116 THR A CA 1
ATOM 936 C C . THR A 1 116 ? 14.567 7.369 -11.790 1.00 72.62 116 THR A C 1
ATOM 938 O O . THR A 1 116 ? 15.443 7.332 -10.929 1.00 72.62 116 THR A O 1
ATOM 941 N N . SER A 1 117 ? 13.946 8.516 -12.105 1.00 82.88 117 SER A N 1
ATOM 942 C CA . SER A 1 117 ? 14.209 9.803 -11.461 1.00 82.88 117 SER A CA 1
ATOM 943 C C . SER A 1 117 ? 14.041 9.716 -9.949 1.00 82.88 117 SER A C 1
ATOM 945 O O . SER A 1 117 ? 12.966 9.411 -9.422 1.00 82.88 117 SER A O 1
ATOM 947 N N . ILE A 1 118 ? 15.119 10.064 -9.249 1.00 83.56 118 ILE A N 1
ATOM 948 C CA . ILE A 1 118 ? 15.147 10.163 -7.792 1.00 83.56 118 ILE A CA 1
ATOM 949 C C . ILE A 1 118 ? 14.079 11.154 -7.321 1.00 83.56 118 ILE A C 1
ATOM 951 O O . ILE A 1 118 ? 13.308 10.815 -6.434 1.00 83.56 118 ILE A O 1
ATOM 955 N N . ALA A 1 119 ? 13.945 12.318 -7.968 1.00 86.00 119 ALA A N 1
ATOM 956 C CA . ALA A 1 119 ? 12.960 13.332 -7.587 1.00 86.00 119 ALA A CA 1
ATOM 957 C C . ALA A 1 119 ? 11.516 12.797 -7.640 1.00 86.00 119 ALA A C 1
ATOM 959 O O . ALA A 1 119 ? 10.737 12.992 -6.705 1.00 86.00 119 ALA A O 1
ATOM 960 N N . VAL A 1 120 ? 11.161 12.050 -8.691 1.00 87.06 120 VAL A N 1
ATOM 961 C CA . VAL A 1 120 ? 9.825 11.441 -8.808 1.00 87.06 120 VAL A CA 1
ATOM 962 C C . VAL A 1 120 ? 9.608 10.386 -7.724 1.00 87.06 120 VAL A C 1
ATOM 964 O O . VAL A 1 120 ? 8.556 10.373 -7.086 1.00 87.06 120 VAL A O 1
ATOM 967 N N . ASN A 1 121 ? 10.596 9.525 -7.469 1.00 88.00 121 ASN A N 1
ATOM 968 C CA . ASN A 1 121 ? 10.482 8.465 -6.464 1.00 88.00 121 ASN A CA 1
ATOM 969 C C . ASN A 1 121 ? 10.456 9.006 -5.026 1.00 88.00 121 ASN A C 1
ATOM 971 O O . ASN A 1 121 ? 9.653 8.543 -4.214 1.00 88.00 121 ASN A O 1
ATOM 975 N N . THR A 1 122 ? 11.237 10.045 -4.728 1.00 90.06 122 THR A N 1
ATOM 976 C CA . THR A 1 122 ? 11.157 10.809 -3.477 1.00 90.06 122 THR A CA 1
ATOM 977 C C . THR A 1 122 ? 9.771 11.433 -3.315 1.00 90.06 122 THR A C 1
ATOM 979 O O . THR A 1 122 ? 9.148 11.290 -2.263 1.00 90.06 122 THR A O 1
ATOM 982 N N . GLY A 1 123 ? 9.240 12.050 -4.374 1.00 91.56 123 GLY A N 1
ATOM 983 C CA . GLY A 1 123 ? 7.883 12.589 -4.396 1.00 91.56 123 GLY A CA 1
ATOM 984 C C . GLY A 1 123 ? 6.819 11.533 -4.096 1.00 91.56 123 GLY A C 1
ATOM 985 O O . GLY A 1 123 ? 5.994 11.732 -3.208 1.00 91.56 123 GLY A O 1
ATOM 986 N N . ARG A 1 124 ? 6.867 10.374 -4.767 1.00 91.25 124 ARG A N 1
ATOM 987 C CA . ARG A 1 124 ? 5.968 9.231 -4.510 1.00 91.25 124 ARG A CA 1
ATOM 988 C C . ARG A 1 124 ? 6.023 8.786 -3.056 1.00 91.25 124 ARG A C 1
ATOM 990 O O . ARG A 1 124 ? 4.976 8.629 -2.435 1.00 91.25 124 ARG A O 1
ATOM 997 N N . PHE A 1 125 ? 7.227 8.603 -2.513 1.00 92.75 125 PHE A N 1
ATOM 998 C CA . PHE A 1 125 ? 7.416 8.176 -1.130 1.00 92.75 125 PHE A CA 1
ATOM 999 C C . PHE A 1 125 ? 6.724 9.135 -0.155 1.00 92.75 125 PHE A C 1
ATOM 1001 O O . PHE A 1 125 ? 5.916 8.703 0.668 1.00 92.75 125 PHE A O 1
ATOM 1008 N N . PHE A 1 126 ? 6.967 10.442 -0.292 1.00 95.44 126 PHE A N 1
ATOM 1009 C CA . PHE A 1 126 ? 6.342 11.439 0.574 1.00 95.44 126 PHE A CA 1
ATOM 1010 C C . PHE A 1 126 ? 4.837 11.583 0.333 1.00 95.44 126 PHE A C 1
ATOM 1012 O O . PHE A 1 126 ? 4.099 11.734 1.301 1.00 95.44 126 PHE A O 1
ATOM 1019 N N . LEU A 1 127 ? 4.343 11.458 -0.902 1.00 95.50 127 LEU A N 1
ATOM 1020 C CA . LEU A 1 127 ? 2.902 11.461 -1.185 1.00 95.50 127 LEU A CA 1
ATOM 1021 C C . LEU A 1 127 ? 2.186 10.288 -0.510 1.00 95.50 127 LEU A C 1
ATOM 1023 O O . LEU A 1 127 ? 1.168 10.489 0.152 1.00 95.50 127 LEU A O 1
ATOM 1027 N N . LEU A 1 128 ? 2.730 9.072 -0.621 1.00 95.88 128 LEU A N 1
ATOM 1028 C CA . LEU A 1 128 ? 2.176 7.893 0.050 1.00 95.88 128 LEU A CA 1
ATOM 1029 C C . LEU A 1 128 ? 2.304 8.002 1.579 1.00 95.88 128 LEU A C 1
ATOM 1031 O O . LEU A 1 128 ? 1.405 7.579 2.310 1.00 95.88 128 LEU A O 1
ATOM 1035 N N . GLY A 1 129 ? 3.385 8.610 2.075 1.00 95.50 129 GLY A N 1
ATOM 1036 C CA . GLY A 1 129 ? 3.595 8.875 3.499 1.00 95.50 129 GLY A CA 1
ATOM 1037 C C . GLY A 1 129 ? 2.587 9.883 4.052 1.00 95.50 129 GLY A C 1
ATOM 1038 O O . GLY A 1 129 ? 1.946 9.633 5.069 1.00 95.50 129 GLY A O 1
ATOM 1039 N N . GLY A 1 130 ? 2.364 10.989 3.345 1.00 95.19 130 GLY A N 1
ATOM 1040 C CA . GLY A 1 130 ? 1.348 11.971 3.702 1.00 95.19 130 GLY A CA 1
ATOM 1041 C C . GLY A 1 130 ? -0.063 11.381 3.642 1.00 95.19 130 GLY A C 1
ATOM 1042 O O . GLY A 1 130 ? -0.840 11.557 4.580 1.00 95.19 130 GLY A O 1
ATOM 1043 N N . LEU A 1 131 ? -0.370 10.582 2.612 1.00 95.38 131 LEU A N 1
ATOM 1044 C CA . LEU A 1 131 ? -1.651 9.877 2.505 1.00 95.38 131 LEU A CA 1
ATOM 1045 C C . LEU A 1 131 ? -1.851 8.879 3.652 1.00 95.38 131 LEU A C 1
ATOM 1047 O O . LEU A 1 131 ? -2.953 8.771 4.181 1.00 95.38 131 LEU A O 1
ATOM 1051 N N . THR A 1 132 ? -0.790 8.204 4.097 1.00 95.56 132 THR A N 1
ATOM 1052 C CA . THR A 1 132 ? -0.827 7.322 5.273 1.00 95.56 132 THR A CA 1
ATOM 1053 C C . THR A 1 132 ? -1.283 8.065 6.527 1.00 95.56 132 THR A C 1
ATOM 1055 O O . THR A 1 132 ? -2.153 7.574 7.245 1.00 95.56 132 THR A O 1
ATOM 1058 N N . LEU A 1 133 ? -0.739 9.262 6.770 1.00 92.88 133 LEU A N 1
ATOM 1059 C CA . LEU A 1 133 ? -1.116 10.093 7.917 1.00 92.88 133 LEU A CA 1
ATOM 1060 C C . LEU A 1 133 ? -2.572 10.573 7.825 1.00 92.88 133 LEU A C 1
ATOM 1062 O O . LEU A 1 133 ? -3.284 10.571 8.829 1.00 92.88 133 LEU A O 1
ATOM 1066 N N . VAL A 1 134 ? -3.036 10.935 6.623 1.00 92.81 134 VAL A N 1
ATOM 1067 C CA . VAL A 1 134 ? -4.443 11.303 6.389 1.00 92.81 134 VAL A CA 1
ATOM 1068 C C . VAL A 1 134 ? -5.374 10.108 6.610 1.00 92.81 134 VAL A C 1
ATOM 1070 O O . VAL A 1 134 ? -6.415 10.260 7.242 1.00 92.81 134 VAL A O 1
ATOM 1073 N N . LEU A 1 135 ? -5.019 8.914 6.126 1.00 91.81 135 LEU A N 1
ATOM 1074 C CA . LEU A 1 135 ? -5.845 7.709 6.269 1.00 91.81 135 LEU A CA 1
ATOM 1075 C C . LEU A 1 135 ? -5.956 7.232 7.723 1.00 91.81 135 LEU A C 1
ATOM 1077 O O . LEU A 1 135 ? -7.016 6.757 8.146 1.00 91.81 135 LEU A O 1
ATOM 1081 N N . ASP A 1 136 ? -4.882 7.358 8.497 1.00 89.56 136 ASP A N 1
ATOM 1082 C CA . ASP A 1 136 ? -4.865 6.971 9.907 1.00 89.56 136 ASP A CA 1
ATOM 1083 C C . ASP A 1 136 ? -5.871 7.791 10.736 1.00 89.56 136 ASP A C 1
ATOM 1085 O O . ASP A 1 136 ? -6.671 7.209 11.481 1.00 89.56 136 ASP A O 1
ATOM 1089 N N . ASP A 1 137 ? -5.943 9.102 10.484 1.00 87.19 137 ASP A N 1
ATOM 1090 C CA . ASP A 1 137 ? -6.847 10.055 11.152 1.00 87.19 137 ASP A CA 1
ATOM 1091 C C . ASP A 1 137 ? -8.059 10.459 10.276 1.00 87.19 137 ASP A C 1
ATOM 1093 O O . ASP A 1 137 ? -8.706 11.477 10.510 1.00 87.19 137 ASP A O 1
ATOM 1097 N N . LEU A 1 138 ? -8.424 9.641 9.281 1.00 86.25 138 LEU A N 1
ATOM 1098 C CA . LEU A 1 138 ? -9.474 9.956 8.299 1.00 86.25 138 LEU A CA 1
ATOM 1099 C C . LEU A 1 138 ? -10.840 10.384 8.901 1.00 86.25 138 LEU A C 1
ATOM 1101 O O . LEU A 1 138 ? -11.428 11.334 8.383 1.00 86.25 138 LEU A O 1
ATOM 1105 N N . PRO A 1 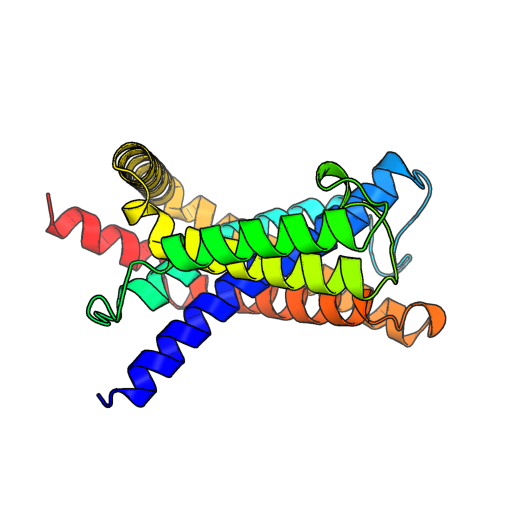139 ? -11.365 9.763 9.984 1.00 84.06 139 PRO A N 1
ATOM 1106 C CA . PRO A 1 139 ? -12.603 10.210 10.633 1.00 84.06 139 PRO A CA 1
ATOM 1107 C C . PRO A 1 139 ? -12.534 11.637 11.185 1.00 84.06 139 PRO A C 1
ATOM 1109 O O . PRO A 1 139 ? -13.547 12.331 11.216 1.00 84.06 139 PRO A O 1
ATOM 1112 N N . ASP A 1 140 ? -11.347 12.090 11.590 1.00 84.31 140 ASP A N 1
ATOM 1113 C CA . ASP A 1 140 ? -11.158 13.402 12.212 1.00 84.31 140 ASP A CA 1
ATOM 1114 C C . ASP A 1 140 ? -11.067 14.532 11.170 1.00 84.31 140 ASP A C 1
ATOM 1116 O O . ASP A 1 140 ? -11.125 15.708 11.528 1.00 84.31 140 ASP A O 1
ATOM 1120 N N . VAL A 1 141 ? -10.970 14.196 9.875 1.00 85.12 141 VAL A N 1
ATOM 1121 C CA . VAL A 1 141 ? -10.914 15.168 8.769 1.00 85.12 141 VAL A CA 1
ATOM 1122 C C . VAL A 1 141 ? -12.260 15.870 8.574 1.00 85.12 141 VAL A C 1
ATOM 1124 O O . VAL A 1 141 ? -12.310 17.079 8.362 1.00 85.12 141 VAL A O 1
ATOM 1127 N N . SER A 1 142 ? -13.376 15.131 8.612 1.00 88.00 142 SER A N 1
ATOM 1128 C CA . SER A 1 142 ? -14.712 15.733 8.532 1.00 88.00 142 SER A CA 1
ATOM 1129 C C . SER A 1 142 ? -15.814 14.810 9.054 1.00 88.00 142 SER A C 1
ATOM 1131 O O . SER A 1 142 ? -15.753 13.590 8.901 1.00 88.00 142 SER A O 1
ATOM 1133 N N . LYS A 1 143 ? -16.906 15.403 9.560 1.00 86.25 143 LYS A N 1
ATOM 1134 C CA . LYS A 1 143 ? -18.099 14.656 10.007 1.00 86.25 143 LYS A CA 1
ATOM 1135 C C . LYS A 1 143 ? -18.737 13.818 8.892 1.00 86.25 143 LYS A C 1
ATOM 1137 O O . LYS A 1 143 ? -19.281 12.754 9.162 1.00 86.25 143 LYS A O 1
ATOM 1142 N N . ARG A 1 144 ? -18.677 14.289 7.638 1.00 90.69 144 ARG A N 1
ATOM 1143 C CA . ARG A 1 144 ? -19.190 13.544 6.473 1.00 90.69 144 ARG A CA 1
ATOM 1144 C C . ARG A 1 144 ? -18.369 12.279 6.224 1.00 90.69 144 ARG A C 1
ATOM 1146 O O . ARG A 1 144 ? -18.943 11.226 5.966 1.00 90.69 144 ARG A O 1
ATOM 1153 N N . ILE A 1 145 ? -17.044 12.383 6.337 1.00 86.50 145 ILE A N 1
ATOM 1154 C CA . ILE A 1 145 ? -16.130 11.246 6.198 1.00 86.50 145 ILE A CA 1
ATOM 1155 C C . ILE A 1 145 ? -16.335 10.252 7.343 1.00 86.50 145 ILE A C 1
ATOM 1157 O O . ILE A 1 145 ? -16.461 9.062 7.077 1.00 86.50 145 ILE A O 1
ATOM 1161 N N . ASP A 1 146 ? -16.452 10.712 8.592 1.00 86.75 146 ASP A N 1
ATOM 1162 C CA . ASP A 1 146 ? -16.760 9.823 9.720 1.00 86.75 146 ASP A CA 1
ATOM 1163 C C . ASP A 1 146 ? -18.099 9.090 9.522 1.00 86.75 146 ASP A C 1
ATOM 1165 O O . ASP A 1 146 ? -18.166 7.867 9.652 1.00 86.75 146 ASP A O 1
ATOM 1169 N N . ALA A 1 147 ? -19.153 9.795 9.099 1.00 86.94 147 ALA A N 1
ATOM 1170 C CA . ALA A 1 147 ? -20.440 9.176 8.782 1.00 86.94 147 ALA A CA 1
ATOM 1171 C C . ALA A 1 147 ? -20.324 8.117 7.668 1.00 86.94 147 ALA A C 1
ATOM 1173 O O . ALA A 1 147 ? -20.852 7.011 7.812 1.00 86.94 147 ALA A O 1
ATOM 1174 N N . ALA A 1 148 ? -19.591 8.410 6.589 1.00 87.50 148 ALA A N 1
ATOM 1175 C CA . ALA A 1 148 ? -19.352 7.465 5.499 1.00 87.50 148 ALA A CA 1
ATOM 1176 C C . ALA A 1 148 ? -18.543 6.237 5.957 1.00 87.50 148 ALA A C 1
ATOM 1178 O O . ALA A 1 148 ? -18.877 5.104 5.605 1.00 87.50 148 ALA A O 1
ATOM 1179 N N . LEU A 1 149 ? -17.520 6.435 6.793 1.00 86.69 149 LEU A N 1
ATOM 1180 C CA . LEU A 1 149 ? -16.724 5.352 7.372 1.00 86.69 149 LEU A CA 1
ATOM 1181 C C . LEU A 1 149 ? -17.550 4.488 8.327 1.00 86.69 149 LEU A C 1
ATOM 1183 O O . LEU A 1 149 ? -17.412 3.266 8.314 1.00 86.69 149 LEU A O 1
ATOM 1187 N N . ASN A 1 150 ? -18.437 5.088 9.122 1.00 87.19 150 ASN A N 1
ATOM 1188 C CA . ASN A 1 150 ? -19.351 4.360 9.999 1.00 87.19 150 ASN A CA 1
ATOM 1189 C C . ASN A 1 150 ? -20.395 3.567 9.198 1.00 87.19 150 ASN A C 1
ATOM 1191 O O . ASN A 1 150 ? -20.678 2.410 9.528 1.00 87.19 150 ASN A O 1
ATOM 1195 N N . TRP A 1 151 ? -20.903 4.123 8.095 1.00 89.44 151 TRP A N 1
ATOM 1196 C CA . TRP A 1 151 ? -21.759 3.395 7.158 1.00 89.44 151 TRP A CA 1
ATOM 1197 C C . TRP A 1 151 ? -21.026 2.202 6.529 1.00 89.44 151 TRP A C 1
ATOM 1199 O O . TRP A 1 151 ? -21.519 1.072 6.596 1.00 89.44 151 TRP A O 1
ATOM 1209 N N . LEU A 1 152 ? -19.815 2.418 6.002 1.00 87.00 152 LEU A N 1
ATOM 1210 C CA . LEU A 1 152 ? -18.987 1.366 5.406 1.00 87.00 152 LEU A CA 1
ATOM 1211 C C . LEU A 1 152 ? -18.669 0.270 6.426 1.00 87.00 152 LEU A C 1
ATOM 1213 O O . LEU A 1 152 ? -18.840 -0.915 6.147 1.00 87.00 152 LEU A O 1
ATOM 1217 N N . LYS A 1 153 ? -18.279 0.660 7.643 1.00 86.50 153 LYS A N 1
ATOM 1218 C CA . LYS A 1 153 ? -18.045 -0.255 8.761 1.00 86.50 153 LYS A CA 1
ATOM 1219 C C . LYS A 1 153 ? -19.284 -1.102 9.048 1.00 86.50 153 LYS A C 1
ATOM 1221 O O . LYS A 1 153 ? -19.157 -2.310 9.209 1.00 86.50 153 LYS A O 1
ATOM 1226 N N . THR A 1 154 ? -20.476 -0.509 9.063 1.00 86.75 154 THR A N 1
ATOM 1227 C CA . THR A 1 154 ? -21.736 -1.240 9.286 1.00 86.75 154 THR A CA 1
ATOM 1228 C C . THR A 1 154 ? -22.004 -2.259 8.177 1.00 86.75 154 THR A C 1
ATOM 1230 O O . THR A 1 154 ? -22.386 -3.397 8.456 1.00 86.75 154 THR A O 1
ATOM 1233 N N . LYS A 1 155 ? -21.749 -1.898 6.912 1.00 88.50 155 LYS A N 1
ATOM 1234 C CA . LYS A 1 155 ? -21.871 -2.823 5.772 1.00 88.50 155 LYS A CA 1
ATOM 1235 C C . LYS A 1 155 ? -20.877 -3.979 5.868 1.00 88.50 155 LYS A C 1
ATOM 1237 O O . LYS A 1 155 ? -21.273 -5.132 5.711 1.00 88.50 155 LYS A O 1
ATOM 1242 N N . VAL A 1 156 ? -19.624 -3.685 6.206 1.00 87.19 156 VAL A N 1
ATOM 1243 C CA . VAL A 1 156 ? -18.573 -4.690 6.417 1.00 87.19 156 VAL A CA 1
ATOM 1244 C C . VAL A 1 156 ? -18.927 -5.638 7.562 1.00 87.19 156 VAL A C 1
ATOM 1246 O O . VAL A 1 156 ? -18.733 -6.842 7.434 1.00 87.19 156 VAL A O 1
ATOM 1249 N N . LEU A 1 157 ? -19.504 -5.132 8.654 1.00 85.62 157 LEU A N 1
ATOM 1250 C CA . LEU A 1 157 ? -19.957 -5.969 9.768 1.00 85.62 157 LEU A CA 1
ATOM 1251 C C . LEU A 1 157 ? -21.135 -6.872 9.384 1.00 85.62 157 LEU A C 1
ATOM 1253 O O . LEU A 1 157 ? -21.171 -8.027 9.798 1.00 85.62 157 LEU A O 1
ATOM 1257 N N . ARG A 1 158 ? -22.064 -6.398 8.546 1.00 88.44 158 ARG A N 1
ATOM 1258 C CA . ARG A 1 158 ? -23.145 -7.242 8.012 1.00 88.44 158 ARG A CA 1
ATOM 1259 C C . ARG A 1 158 ? -22.602 -8.340 7.087 1.00 88.44 158 ARG A C 1
ATOM 1261 O O . ARG A 1 158 ? -23.081 -9.467 7.124 1.00 88.44 158 ARG A O 1
ATOM 1268 N N . GLY A 1 159 ? -21.585 -8.021 6.287 1.00 88.88 159 GLY A N 1
ATOM 1269 C CA . GLY A 1 159 ? -20.925 -8.934 5.350 1.00 88.88 159 GLY A CA 1
ATOM 1270 C C . GLY A 1 159 ? -19.662 -9.604 5.893 1.00 88.88 159 GLY A C 1
ATOM 1271 O O . GLY A 1 159 ? -18.812 -10.014 5.107 1.00 88.88 159 GLY A O 1
ATOM 1272 N N . GLN A 1 160 ? -19.490 -9.703 7.214 1.00 90.38 160 GLN A N 1
ATOM 1273 C CA . GLN A 1 160 ? -18.175 -9.965 7.804 1.00 90.38 160 GLN A CA 1
ATOM 1274 C C . GLN A 1 160 ? -17.531 -11.279 7.340 1.00 90.38 160 GLN A C 1
ATOM 1276 O O . GLN A 1 160 ? -16.318 -11.337 7.148 1.00 90.38 160 GLN A O 1
ATOM 1281 N N . LYS A 1 161 ? -18.335 -12.331 7.134 1.00 90.94 161 LYS A N 1
ATOM 1282 C CA . LYS A 1 161 ? -17.854 -13.620 6.614 1.00 90.94 161 LYS A CA 1
ATOM 1283 C C . LYS A 1 161 ? -17.249 -13.471 5.215 1.00 90.94 161 LYS A C 1
ATOM 1285 O O . LYS A 1 161 ? -16.182 -14.019 4.965 1.00 90.94 161 LYS A O 1
ATOM 1290 N N . PHE A 1 162 ? -17.885 -12.686 4.344 1.00 93.06 162 PHE A N 1
ATOM 1291 C CA . PHE A 1 162 ? -17.395 -12.414 2.992 1.00 93.06 162 PHE A CA 1
ATOM 1292 C C . PHE A 1 162 ? -16.127 -11.568 3.004 1.00 93.06 162 PHE A C 1
ATOM 1294 O O . PHE A 1 162 ? -15.211 -11.850 2.246 1.00 93.06 162 PHE A O 1
ATOM 1301 N N . VAL A 1 163 ? -16.034 -10.579 3.896 1.00 93.00 163 VAL A N 1
ATOM 1302 C CA . VAL A 1 163 ? -14.817 -9.763 4.040 1.00 93.00 163 VAL A CA 1
ATOM 1303 C C . VAL A 1 163 ? -13.644 -10.610 4.531 1.00 93.00 163 VAL A C 1
ATOM 1305 O O . VAL A 1 163 ? -12.544 -10.495 4.001 1.00 93.00 163 VAL A O 1
ATOM 1308 N N . VAL A 1 164 ? -13.877 -11.504 5.496 1.00 94.06 164 VAL A N 1
ATOM 1309 C CA . VAL A 1 164 ? -12.857 -12.450 5.973 1.00 94.06 164 VAL A CA 1
ATOM 1310 C C . VAL A 1 164 ? -12.442 -13.415 4.861 1.00 94.06 164 VAL A C 1
ATOM 1312 O O . VAL A 1 164 ? -11.248 -13.588 4.640 1.00 94.06 164 VAL A O 1
ATOM 1315 N N . ALA A 1 165 ? -13.399 -14.010 4.145 1.00 95.31 165 ALA A N 1
ATOM 1316 C CA . ALA A 1 165 ? -13.109 -14.899 3.023 1.00 95.31 165 ALA A CA 1
ATOM 1317 C C . ALA A 1 165 ? -12.325 -14.174 1.919 1.00 95.31 165 ALA A C 1
ATOM 1319 O O . ALA A 1 165 ? -11.287 -14.664 1.486 1.00 95.31 165 ALA A O 1
ATOM 1320 N N . GLY A 1 166 ? -12.769 -12.973 1.536 1.00 95.38 166 GLY A N 1
ATOM 1321 C CA . GLY A 1 166 ? -12.092 -12.115 0.569 1.00 95.38 166 GLY A CA 1
ATOM 1322 C C . GLY A 1 166 ? -10.660 -11.810 0.988 1.00 95.38 166 GLY A C 1
ATOM 1323 O O . GLY A 1 166 ? -9.759 -11.990 0.185 1.00 95.38 166 GLY A O 1
ATOM 1324 N N . GLN A 1 167 ? -10.435 -11.461 2.257 1.00 95.25 167 GLN A N 1
ATOM 1325 C CA . GLN A 1 167 ? -9.099 -11.189 2.787 1.00 95.25 167 GLN A CA 1
ATOM 1326 C C . GLN A 1 167 ? -8.184 -12.423 2.791 1.00 95.25 167 GLN A C 1
ATOM 1328 O O . GLN A 1 167 ? -6.991 -12.295 2.526 1.00 95.25 167 GLN A O 1
ATOM 1333 N N . VAL A 1 168 ? -8.717 -13.619 3.070 1.00 96.94 168 VAL A N 1
ATOM 1334 C CA . VAL A 1 168 ? -7.950 -14.873 2.959 1.00 96.94 168 VAL A CA 1
ATOM 1335 C C . VAL A 1 168 ? -7.580 -15.137 1.505 1.00 96.94 168 VAL A C 1
ATOM 1337 O O . VAL A 1 168 ? -6.405 -15.326 1.209 1.00 96.94 168 VAL A O 1
ATOM 1340 N N . VAL A 1 169 ? -8.560 -15.117 0.600 1.00 97.62 169 VAL A N 1
ATOM 1341 C CA . VAL A 1 169 ? -8.349 -15.395 -0.828 1.00 97.62 169 VAL A CA 1
ATOM 1342 C C . VAL A 1 169 ? -7.367 -14.393 -1.428 1.00 97.62 169 VAL A C 1
ATOM 1344 O O . VAL A 1 169 ? -6.380 -14.787 -2.045 1.00 97.62 169 VAL A O 1
ATOM 1347 N N . SER A 1 170 ? -7.576 -13.100 -1.186 1.00 97.00 170 SER A N 1
ATOM 1348 C CA . SER A 1 170 ? -6.693 -12.051 -1.687 1.00 97.00 170 SER A CA 1
ATOM 1349 C C . SER A 1 170 ? -5.297 -12.125 -1.060 1.00 97.00 170 SER A C 1
ATOM 1351 O O . SER A 1 170 ? -4.308 -11.841 -1.729 1.00 97.00 170 SER A O 1
ATOM 1353 N N . GLY A 1 171 ? -5.195 -12.555 0.203 1.00 96.94 171 GLY A N 1
ATOM 1354 C CA . GLY A 1 171 ? -3.926 -12.823 0.878 1.00 96.94 171 GLY A CA 1
ATOM 1355 C C . GLY A 1 171 ? -3.155 -13.996 0.266 1.00 96.94 171 GLY A C 1
ATOM 1356 O O . GLY A 1 171 ? -1.956 -13.864 0.028 1.00 96.94 171 GLY A O 1
ATOM 1357 N N . VAL A 1 172 ? -3.834 -15.109 -0.047 1.00 98.06 172 VAL A N 1
ATOM 1358 C CA . VAL A 1 172 ? -3.242 -16.257 -0.763 1.00 98.06 172 VAL A CA 1
ATOM 1359 C C . VAL A 1 172 ? -2.720 -15.814 -2.125 1.00 98.06 172 VAL A C 1
ATOM 1361 O O . VAL A 1 172 ? -1.573 -16.091 -2.463 1.00 98.06 172 VAL A O 1
ATOM 1364 N N . VAL A 1 173 ? -3.533 -15.078 -2.883 1.00 97.44 173 VAL A N 1
ATOM 1365 C CA . VAL A 1 173 ? -3.137 -14.575 -4.201 1.00 97.44 173 VAL A CA 1
ATOM 1366 C C . VAL A 1 173 ? -1.947 -13.615 -4.098 1.00 97.44 173 VAL A C 1
ATOM 1368 O O . VAL A 1 173 ? -1.009 -13.739 -4.876 1.00 97.44 173 VAL A O 1
ATOM 1371 N N . SER A 1 174 ? -1.912 -12.723 -3.103 1.00 97.62 174 SER A N 1
ATOM 1372 C CA . SER A 1 174 ? -0.757 -11.842 -2.862 1.00 97.62 174 SER A CA 1
ATOM 1373 C C . SER A 1 174 ? 0.534 -12.631 -2.602 1.00 97.62 174 SER A C 1
ATOM 1375 O O . SER A 1 174 ? 1.591 -12.253 -3.103 1.00 97.62 174 SER A O 1
ATOM 1377 N N . LEU A 1 175 ? 0.463 -13.741 -1.853 1.00 98.06 175 LEU A N 1
ATOM 1378 C CA . LEU A 1 175 ? 1.614 -14.625 -1.625 1.00 98.06 175 LEU A CA 1
ATOM 1379 C C . LEU A 1 175 ? 2.016 -15.411 -2.879 1.00 98.06 175 LEU A C 1
ATOM 1381 O O . LEU A 1 175 ? 3.207 -15.616 -3.104 1.00 98.06 175 LEU A O 1
ATOM 1385 N N . TYR A 1 176 ? 1.051 -15.817 -3.705 1.00 97.88 176 TYR A N 1
ATOM 1386 C CA . TYR A 1 176 ? 1.337 -16.422 -5.006 1.00 97.88 176 TYR A CA 1
ATOM 1387 C C . TYR A 1 176 ? 2.096 -15.445 -5.911 1.00 97.88 176 TYR A C 1
ATOM 1389 O O . TYR A 1 176 ? 3.149 -15.804 -6.430 1.00 97.88 176 TYR A O 1
ATOM 1397 N N . ILE A 1 177 ? 1.625 -14.197 -6.038 1.00 97.50 177 ILE A N 1
ATOM 1398 C CA . ILE A 1 177 ? 2.310 -13.165 -6.832 1.00 97.50 177 ILE A CA 1
ATOM 1399 C C . ILE A 1 177 ? 3.714 -12.915 -6.273 1.00 97.50 177 ILE A C 1
ATOM 1401 O O . ILE A 1 177 ? 4.672 -12.880 -7.037 1.00 97.50 177 ILE A O 1
ATOM 1405 N N . PHE A 1 178 ? 3.859 -12.803 -4.948 1.00 97.94 178 PHE A N 1
ATOM 1406 C CA . PHE A 1 178 ? 5.167 -12.695 -4.297 1.00 97.94 178 PHE A CA 1
ATOM 1407 C C . PHE A 1 178 ? 6.111 -13.832 -4.718 1.00 97.94 178 PHE A C 1
ATOM 1409 O O . PHE A 1 178 ? 7.239 -13.563 -5.132 1.00 97.94 178 PHE A O 1
ATOM 1416 N N . GLY A 1 179 ? 5.653 -15.085 -4.650 1.00 97.69 179 GLY A N 1
ATOM 1417 C CA . GLY A 1 179 ? 6.448 -16.250 -5.036 1.00 97.69 179 GLY A CA 1
ATOM 1418 C C . GLY A 1 179 ? 6.804 -16.246 -6.522 1.00 97.69 179 GLY A C 1
ATOM 1419 O O . GLY A 1 179 ? 7.967 -16.429 -6.867 1.00 97.69 179 GLY A O 1
ATOM 1420 N N . ALA A 1 180 ? 5.833 -15.963 -7.391 1.00 96.69 180 ALA A N 1
ATOM 1421 C CA . ALA A 1 180 ? 6.020 -15.900 -8.837 1.00 96.69 180 ALA A CA 1
ATOM 1422 C C . ALA A 1 180 ? 7.045 -14.831 -9.248 1.00 96.69 180 ALA A C 1
ATOM 1424 O O . ALA A 1 180 ? 7.973 -15.123 -9.999 1.00 96.69 180 ALA A O 1
ATOM 1425 N N . VAL A 1 181 ? 6.919 -13.613 -8.713 1.00 95.62 181 VAL A N 1
ATOM 1426 C CA . VAL A 1 181 ? 7.858 -12.514 -8.982 1.00 95.62 181 VAL A CA 1
ATOM 1427 C C . VAL A 1 181 ? 9.244 -12.840 -8.424 1.00 95.62 181 VAL A C 1
ATOM 1429 O O . VAL A 1 181 ? 10.234 -12.648 -9.123 1.00 95.62 181 VAL A O 1
ATOM 1432 N N . THR A 1 182 ? 9.330 -13.381 -7.203 1.00 96.75 182 THR A N 1
ATOM 1433 C CA . THR A 1 182 ? 10.614 -13.774 -6.596 1.00 96.75 182 THR A CA 1
ATOM 1434 C C . THR A 1 182 ? 11.331 -14.820 -7.442 1.00 96.75 182 THR A C 1
ATOM 1436 O O . THR A 1 182 ? 12.512 -14.663 -7.734 1.00 96.75 182 THR A O 1
ATOM 1439 N N . ILE A 1 183 ? 10.621 -15.865 -7.876 1.00 96.38 183 ILE A N 1
ATOM 1440 C CA . ILE A 1 183 ? 11.185 -16.893 -8.757 1.00 96.38 183 ILE A CA 1
ATOM 1441 C C . ILE A 1 183 ? 11.619 -16.265 -10.086 1.00 96.38 183 ILE A C 1
ATOM 1443 O O . ILE A 1 183 ? 12.741 -16.503 -10.523 1.00 96.38 183 ILE A O 1
ATOM 1447 N N . GLY A 1 184 ? 10.785 -15.410 -10.685 1.00 94.25 184 GLY A N 1
ATOM 1448 C CA . GLY A 1 184 ? 11.140 -14.669 -11.893 1.00 94.25 184 GLY A CA 1
ATOM 1449 C C . GLY A 1 184 ? 12.456 -13.906 -11.747 1.00 94.25 184 GLY A C 1
ATOM 1450 O O . GLY A 1 184 ? 13.344 -14.055 -12.575 1.00 94.25 184 GLY A O 1
ATOM 1451 N N . MET A 1 185 ? 12.620 -13.146 -10.664 1.00 94.31 185 MET A N 1
ATOM 1452 C CA . MET A 1 185 ? 13.845 -12.383 -10.393 1.00 94.31 185 MET A CA 1
ATOM 1453 C C . MET A 1 185 ? 15.081 -13.264 -10.166 1.00 94.31 185 MET A C 1
ATOM 1455 O O . MET A 1 185 ? 16.190 -12.834 -10.469 1.00 94.31 185 MET A O 1
ATOM 1459 N N . LEU A 1 186 ? 14.916 -14.475 -9.623 1.00 94.88 186 LEU A N 1
ATOM 1460 C CA . LEU A 1 186 ? 16.029 -15.408 -9.413 1.00 94.88 186 LEU A CA 1
ATOM 1461 C C . LEU A 1 186 ? 16.551 -16.000 -10.727 1.00 94.88 186 LEU A C 1
ATOM 1463 O O . LEU A 1 186 ? 17.751 -16.231 -10.847 1.00 94.88 186 LEU A O 1
ATOM 1467 N N . TYR A 1 187 ? 15.664 -16.248 -11.695 1.00 94.75 187 TYR A N 1
ATOM 1468 C CA . TYR A 1 187 ? 16.032 -16.822 -12.994 1.00 94.75 187 TYR A CA 1
ATOM 1469 C C . TYR A 1 187 ? 16.373 -15.771 -14.059 1.00 94.75 187 TYR A C 1
ATOM 1471 O O . TYR A 1 187 ? 17.091 -16.093 -15.003 1.00 94.75 187 TYR A O 1
ATOM 1479 N N . SER A 1 188 ? 15.908 -14.534 -13.886 1.00 91.12 188 SER A N 1
ATOM 1480 C CA . SER A 1 188 ? 16.162 -13.394 -14.773 1.00 91.12 188 SER A CA 1
ATOM 1481 C C . SER A 1 188 ? 16.787 -12.237 -13.983 1.00 91.12 188 SER A C 1
ATOM 1483 O O . SER A 1 188 ? 16.056 -11.397 -13.442 1.00 91.12 188 SER A O 1
ATOM 1485 N N . PRO A 1 189 ? 18.131 -12.164 -13.890 1.00 87.56 189 PRO A N 1
ATOM 1486 C CA . PRO A 1 189 ? 18.837 -11.118 -13.145 1.00 87.56 189 PRO A CA 1
ATOM 1487 C C . PRO A 1 189 ? 18.486 -9.690 -13.584 1.00 87.56 189 PRO A C 1
ATOM 1489 O O . PRO A 1 189 ? 18.508 -8.770 -12.769 1.00 87.56 189 PRO A O 1
ATOM 1492 N N . GLU A 1 190 ? 18.105 -9.494 -14.846 1.00 87.25 190 GLU A N 1
ATOM 1493 C CA . GLU A 1 190 ? 17.624 -8.223 -15.394 1.00 87.25 190 GLU A CA 1
ATOM 1494 C C . GLU A 1 190 ? 16.353 -7.700 -14.702 1.00 87.25 190 GLU A C 1
ATOM 1496 O O . GLU A 1 190 ? 16.069 -6.502 -14.737 1.00 87.25 190 GLU A O 1
ATOM 1501 N N . TRP A 1 191 ? 15.593 -8.568 -14.028 1.00 88.00 191 TRP A N 1
ATOM 1502 C CA . TRP A 1 191 ? 14.416 -8.181 -13.249 1.00 88.00 191 TRP A CA 1
ATOM 1503 C C . TRP A 1 191 ? 14.752 -7.807 -11.802 1.00 88.00 191 TRP A C 1
ATOM 1505 O O . TRP A 1 191 ? 13.855 -7.387 -11.065 1.00 88.00 191 TRP A O 1
ATOM 1515 N N . ILE A 1 192 ? 16.018 -7.897 -11.378 1.00 90.25 192 ILE A N 1
ATOM 1516 C CA . ILE A 1 192 ? 16.472 -7.459 -10.053 1.00 90.25 192 ILE A CA 1
ATOM 1517 C C . ILE A 1 192 ? 16.602 -5.932 -10.042 1.00 90.25 192 ILE A C 1
ATOM 1519 O O . ILE A 1 192 ? 17.683 -5.350 -10.093 1.00 90.25 192 ILE A O 1
ATOM 1523 N N . THR A 1 193 ? 15.455 -5.264 -9.971 1.00 88.88 193 THR A N 1
ATOM 1524 C CA . THR A 1 193 ? 15.352 -3.807 -9.864 1.00 88.88 193 THR A CA 1
ATOM 1525 C C . THR A 1 193 ? 14.836 -3.412 -8.486 1.00 88.88 193 THR A C 1
ATOM 1527 O O . THR A 1 193 ? 14.123 -4.174 -7.829 1.00 88.88 193 THR A O 1
ATOM 1530 N N . LEU A 1 194 ? 15.137 -2.186 -8.043 1.00 86.31 194 LEU A N 1
ATOM 1531 C CA . LEU A 1 194 ? 14.606 -1.661 -6.780 1.00 86.31 194 LEU A CA 1
ATOM 1532 C C . LEU A 1 194 ? 13.068 -1.698 -6.746 1.00 86.31 194 LEU A C 1
ATOM 1534 O O . LEU A 1 194 ? 12.485 -1.998 -5.707 1.00 86.31 194 LEU A O 1
ATOM 1538 N N . ALA A 1 195 ? 12.411 -1.438 -7.879 1.00 88.06 195 ALA A N 1
ATOM 1539 C CA . ALA A 1 195 ? 10.957 -1.494 -7.996 1.00 88.06 195 ALA A CA 1
ATOM 1540 C C . ALA A 1 195 ? 10.413 -2.908 -7.742 1.00 88.06 195 ALA A C 1
ATOM 1542 O O . ALA A 1 195 ? 9.472 -3.069 -6.964 1.00 88.06 195 ALA A O 1
ATOM 1543 N N . ASN A 1 196 ? 11.039 -3.933 -8.327 1.00 91.62 196 ASN A N 1
ATOM 1544 C CA . ASN A 1 196 ? 10.627 -5.321 -8.132 1.00 91.62 196 ASN A CA 1
ATOM 1545 C C . ASN A 1 196 ? 10.955 -5.824 -6.719 1.00 91.62 196 ASN A C 1
ATOM 1547 O O . ASN A 1 196 ? 10.140 -6.524 -6.122 1.00 91.62 196 ASN A O 1
ATOM 1551 N N . VAL A 1 197 ? 12.077 -5.391 -6.130 1.00 92.81 197 VAL A N 1
ATOM 1552 C CA . VAL A 1 197 ? 12.394 -5.655 -4.714 1.00 92.81 197 VAL A CA 1
ATOM 1553 C C . VAL A 1 197 ? 11.335 -5.039 -3.790 1.00 92.81 197 VAL A C 1
ATOM 1555 O O . VAL A 1 197 ? 10.826 -5.707 -2.890 1.00 92.81 197 VAL A O 1
ATOM 1558 N N . LEU A 1 198 ? 10.952 -3.780 -4.020 1.00 93.12 198 LEU A N 1
ATOM 1559 C CA . LEU A 1 198 ? 9.882 -3.132 -3.257 1.00 93.12 198 LEU A CA 1
ATOM 1560 C C . LEU A 1 198 ? 8.543 -3.853 -3.441 1.00 93.12 198 LEU A C 1
ATOM 1562 O O . LEU A 1 198 ? 7.824 -4.051 -2.460 1.00 93.12 198 LEU A O 1
ATOM 1566 N N . LEU A 1 199 ? 8.237 -4.289 -4.666 1.00 94.75 199 LEU A N 1
ATOM 1567 C CA . LEU A 1 199 ? 7.031 -5.042 -4.981 1.00 94.75 199 LEU A CA 1
ATOM 1568 C C . LEU A 1 199 ? 6.957 -6.363 -4.202 1.00 94.75 199 LEU A C 1
ATOM 1570 O O . LEU A 1 199 ? 5.946 -6.623 -3.550 1.00 94.75 199 LEU A O 1
ATOM 1574 N N . ILE A 1 200 ? 8.007 -7.193 -4.225 1.00 96.69 200 ILE A N 1
ATOM 1575 C CA . ILE A 1 200 ? 7.983 -8.478 -3.506 1.00 96.69 200 ILE A CA 1
ATOM 1576 C C . ILE A 1 200 ? 7.865 -8.264 -1.994 1.00 96.69 200 ILE A C 1
ATOM 1578 O O . ILE A 1 200 ? 7.064 -8.9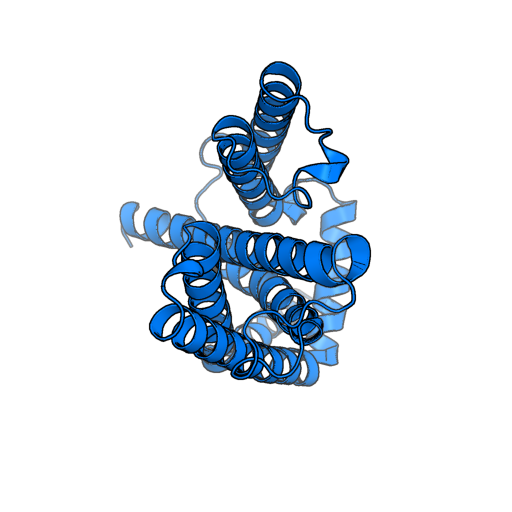33 -1.340 1.00 96.69 200 ILE A O 1
ATOM 1582 N N . LEU A 1 201 ? 8.582 -7.283 -1.433 1.00 97.06 201 LEU A N 1
ATOM 1583 C CA . LEU A 1 201 ? 8.516 -6.981 -0.003 1.00 97.06 201 LEU A CA 1
ATOM 1584 C C . LEU A 1 201 ? 7.107 -6.545 0.401 1.00 97.06 201 LEU A C 1
ATOM 1586 O O . LEU A 1 201 ? 6.560 -7.037 1.390 1.00 97.06 201 LEU A O 1
ATOM 1590 N N . THR A 1 202 ? 6.490 -5.657 -0.382 1.00 97.56 202 THR A N 1
ATOM 1591 C CA . THR A 1 202 ? 5.163 -5.144 -0.049 1.00 97.56 202 THR A CA 1
ATOM 1592 C C . THR A 1 202 ? 4.065 -6.193 -0.230 1.00 97.56 202 THR A C 1
ATOM 1594 O O . THR A 1 202 ? 3.181 -6.290 0.625 1.00 97.56 202 THR A O 1
ATOM 1597 N N . LEU A 1 203 ? 4.166 -7.052 -1.254 1.00 98.06 203 LEU A N 1
ATOM 1598 C CA . LEU A 1 203 ? 3.273 -8.197 -1.463 1.00 98.06 203 LEU A CA 1
ATOM 1599 C C . LEU A 1 203 ? 3.383 -9.230 -0.340 1.00 98.06 203 LEU A C 1
ATOM 1601 O O . LEU A 1 203 ? 2.355 -9.743 0.108 1.00 98.06 203 LEU A O 1
ATOM 1605 N N . LEU A 1 204 ? 4.598 -9.517 0.141 1.00 98.31 204 LEU A N 1
ATOM 1606 C CA . LEU A 1 204 ? 4.816 -10.421 1.269 1.00 98.31 204 LEU A CA 1
ATOM 1607 C C . LEU A 1 204 ? 4.159 -9.868 2.535 1.00 98.31 204 LEU A C 1
ATOM 1609 O O . LEU A 1 204 ? 3.377 -10.568 3.182 1.00 98.31 204 LEU A O 1
ATOM 1613 N N . ILE A 1 205 ? 4.426 -8.600 2.867 1.00 98.06 205 ILE A N 1
ATOM 1614 C CA . ILE A 1 205 ? 3.823 -7.947 4.034 1.00 98.06 205 ILE A CA 1
ATOM 1615 C C . ILE A 1 205 ? 2.296 -7.926 3.891 1.00 98.06 205 ILE A C 1
ATOM 1617 O O . ILE A 1 205 ? 1.598 -8.273 4.843 1.00 98.06 205 ILE A O 1
ATOM 1621 N N . THR A 1 206 ? 1.751 -7.596 2.718 1.00 98.00 206 THR A N 1
ATOM 1622 C CA . THR A 1 206 ? 0.301 -7.582 2.455 1.00 98.00 206 THR A CA 1
ATOM 1623 C C . THR A 1 206 ? -0.323 -8.975 2.579 1.00 98.00 206 THR A C 1
ATOM 1625 O O . THR A 1 206 ? -1.358 -9.135 3.234 1.00 98.00 206 THR A O 1
ATOM 1628 N N . GLY A 1 207 ? 0.316 -10.010 2.035 1.00 97.31 207 GLY A N 1
ATOM 1629 C CA . GLY A 1 207 ? -0.120 -11.398 2.178 1.00 97.31 207 GLY A CA 1
ATOM 1630 C C . GLY A 1 207 ? -0.152 -11.826 3.644 1.00 97.31 207 GLY A C 1
ATOM 1631 O O . GLY A 1 207 ? -1.208 -12.178 4.170 1.00 97.31 207 GLY A O 1
ATOM 1632 N N . VAL A 1 208 ? 0.979 -11.708 4.345 1.00 97.69 208 VAL A N 1
ATOM 1633 C CA . VAL A 1 208 ? 1.122 -12.102 5.757 1.00 97.69 208 VAL A CA 1
ATOM 1634 C C . VAL A 1 208 ? 0.160 -11.333 6.667 1.00 97.69 208 VAL A C 1
ATOM 1636 O O . VAL A 1 208 ? -0.506 -11.932 7.516 1.00 97.69 208 VAL A O 1
ATOM 1639 N N . THR A 1 209 ? 0.036 -10.016 6.491 1.00 96.56 209 THR A N 1
ATOM 1640 C CA . THR A 1 209 ? -0.859 -9.182 7.313 1.00 96.56 209 THR A CA 1
ATOM 1641 C C . THR A 1 209 ? -2.325 -9.563 7.140 1.00 96.56 209 THR A C 1
ATOM 1643 O O . THR A 1 209 ? -3.051 -9.606 8.136 1.00 96.56 209 THR A O 1
ATOM 1646 N N . SER A 1 210 ? -2.739 -9.958 5.931 1.00 96.31 210 SER A N 1
ATOM 1647 C CA . SER A 1 210 ? -4.086 -10.480 5.667 1.00 96.31 210 SER A CA 1
ATOM 1648 C C . SER A 1 210 ? -4.405 -11.686 6.560 1.00 96.31 210 SER A C 1
ATOM 1650 O O . SER A 1 210 ? -5.415 -11.690 7.271 1.00 96.31 210 SER A O 1
ATOM 1652 N N . PHE A 1 211 ? -3.505 -12.673 6.628 1.00 95.88 211 PHE A N 1
ATOM 1653 C CA . PHE A 1 211 ? -3.678 -13.843 7.500 1.00 95.88 211 PHE A CA 1
ATOM 1654 C C . PHE A 1 211 ? -3.623 -13.486 8.985 1.00 95.88 211 PHE A C 1
ATOM 1656 O O . PHE A 1 211 ? -4.419 -14.000 9.773 1.00 95.88 211 PHE A O 1
ATOM 1663 N N . ILE A 1 212 ? -2.726 -12.580 9.386 1.00 95.44 212 ILE A N 1
ATOM 1664 C CA . ILE A 1 212 ? -2.628 -12.116 10.776 1.00 95.44 212 ILE A CA 1
ATOM 1665 C C . ILE A 1 212 ? -3.942 -11.463 11.223 1.00 95.44 212 ILE A C 1
ATOM 1667 O O . ILE A 1 212 ? -4.398 -11.710 12.343 1.00 95.44 212 ILE A O 1
ATOM 1671 N N . PHE A 1 213 ? -4.581 -10.650 10.381 1.00 94.50 213 PHE A N 1
ATOM 1672 C CA . PHE A 1 213 ? -5.848 -9.996 10.716 1.00 94.50 213 PHE A CA 1
ATOM 1673 C C . PHE A 1 213 ? -7.015 -10.977 10.825 1.00 94.50 213 PHE A C 1
ATOM 1675 O O . PHE A 1 213 ? -7.829 -10.856 11.752 1.00 94.50 213 PHE A O 1
ATOM 1682 N N . VAL A 1 214 ? -7.052 -11.985 9.953 1.00 93.62 214 VAL A N 1
ATOM 1683 C CA . VAL A 1 214 ? -8.026 -13.081 10.017 1.00 93.62 214 VAL A CA 1
ATOM 1684 C C . VAL A 1 214 ? -7.820 -13.913 11.285 1.00 93.62 214 VAL A C 1
ATOM 1686 O O . VAL A 1 214 ? -8.752 -14.047 12.082 1.00 93.62 214 VAL A O 1
ATOM 1689 N N . LYS A 1 215 ? -6.589 -14.373 11.551 1.00 94.56 215 LYS A N 1
ATOM 1690 C CA . LYS A 1 215 ? -6.221 -15.130 12.763 1.00 94.56 215 LYS A CA 1
ATOM 1691 C C . LYS A 1 215 ? -6.592 -14.374 14.038 1.00 94.56 215 LYS A C 1
ATOM 1693 O O . LYS A 1 215 ? -7.151 -14.944 14.971 1.00 94.56 215 LYS A O 1
ATOM 1698 N N . ASN A 1 216 ? -6.338 -13.066 14.070 1.00 90.50 216 ASN A N 1
ATOM 1699 C CA . ASN A 1 216 ? -6.648 -12.219 15.221 1.00 90.50 216 ASN A CA 1
ATOM 1700 C C . ASN A 1 216 ? -8.125 -11.819 15.332 1.00 90.50 216 ASN A C 1
ATOM 1702 O O . ASN A 1 216 ? -8.483 -11.115 16.290 1.00 90.50 216 ASN A O 1
ATOM 1706 N N . LYS A 1 217 ? -8.976 -12.262 14.395 1.00 89.69 217 LYS A N 1
ATOM 1707 C CA . LYS A 1 217 ? -10.415 -11.976 14.339 1.00 89.69 217 LYS A CA 1
ATOM 1708 C C . LYS A 1 217 ? -10.699 -10.472 14.425 1.00 89.69 217 LYS A C 1
ATOM 1710 O O . LYS A 1 217 ? -11.606 -10.048 15.146 1.00 89.69 217 LYS A O 1
ATOM 1715 N N . VAL A 1 218 ? -9.896 -9.647 13.738 1.00 86.81 218 VAL A N 1
ATOM 1716 C CA . VAL A 1 218 ? -9.961 -8.175 13.862 1.00 86.81 218 VAL A CA 1
ATOM 1717 C C . VAL A 1 218 ? -11.357 -7.653 13.521 1.00 86.81 218 VAL A C 1
ATOM 1719 O O . VAL A 1 218 ? -11.903 -6.845 14.274 1.00 86.81 218 VAL A O 1
ATOM 1722 N N . TRP A 1 219 ? -11.971 -8.188 12.467 1.00 84.25 219 TRP A N 1
ATOM 1723 C CA . TRP A 1 219 ? -13.326 -7.832 12.047 1.00 84.25 219 TRP A CA 1
ATOM 1724 C C . TRP A 1 219 ? -14.406 -8.206 13.074 1.00 84.25 219 TRP A C 1
ATOM 1726 O O . TRP A 1 219 ? -15.274 -7.386 13.360 1.00 84.25 219 TRP A O 1
ATOM 1736 N N . HIS A 1 220 ? -14.301 -9.370 13.729 1.00 80.94 220 HIS A N 1
ATOM 1737 C CA . HIS A 1 220 ? -15.246 -9.763 14.787 1.00 80.94 220 HIS A CA 1
ATOM 1738 C C . HIS A 1 220 ? -15.132 -8.833 16.001 1.00 80.94 220 HIS A C 1
ATOM 1740 O O . HIS A 1 220 ? -16.127 -8.359 16.546 1.00 80.94 220 HIS A O 1
ATOM 1746 N N . LYS A 1 221 ? -13.896 -8.513 16.404 1.00 80.88 221 LYS A N 1
ATOM 1747 C CA . LYS A 1 221 ? -13.624 -7.592 17.519 1.00 80.88 221 LYS A CA 1
ATOM 1748 C C . LYS A 1 221 ? -14.085 -6.163 17.217 1.00 80.88 221 LYS A C 1
ATOM 1750 O O . LYS A 1 221 ? -14.424 -5.429 18.145 1.00 80.88 221 LYS A O 1
ATOM 1755 N N . ALA A 1 222 ? -14.082 -5.754 15.948 1.00 72.00 222 ALA A N 1
ATOM 1756 C CA . ALA A 1 222 ? -14.598 -4.455 15.524 1.00 72.00 222 ALA A CA 1
ATOM 1757 C C . ALA A 1 222 ? -16.132 -4.367 15.648 1.00 72.00 222 ALA A C 1
ATOM 1759 O O . ALA A 1 222 ? -16.637 -3.289 15.967 1.00 72.00 222 ALA A O 1
ATOM 1760 N N . GLY A 1 223 ? -16.844 -5.484 15.451 1.00 64.06 223 GLY A N 1
ATOM 1761 C CA . GLY A 1 223 ? -18.302 -5.581 15.588 1.00 64.06 223 GLY A CA 1
ATOM 1762 C C . 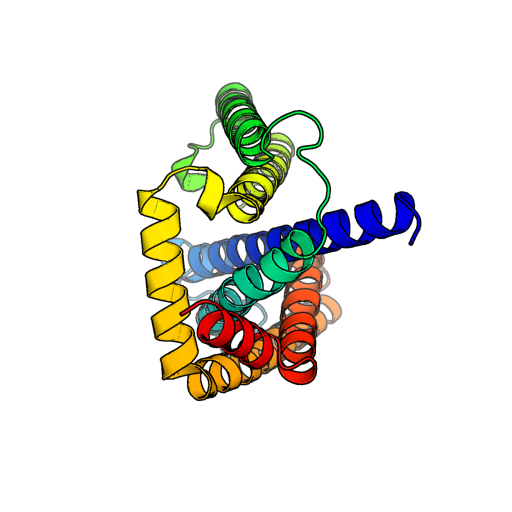GLY A 1 223 ? -18.795 -5.553 17.032 1.00 64.06 223 GLY A C 1
ATOM 1763 O O . GLY A 1 223 ? -19.714 -4.805 17.352 1.00 64.06 223 GLY A O 1
ATOM 1764 N N . LEU A 1 224 ? -18.127 -6.276 17.937 1.00 58.19 224 LEU A N 1
ATOM 1765 C CA . LEU A 1 224 ? -18.513 -6.336 19.358 1.00 58.19 224 LEU A CA 1
ATOM 1766 C C . LEU A 1 224 ? -18.508 -4.960 20.049 1.00 58.19 224 LEU A C 1
ATOM 1768 O O . LEU A 1 224 ? -19.362 -4.680 20.882 1.00 58.19 224 LEU A O 1
ATOM 1772 N N . LYS A 1 225 ? -17.594 -4.060 19.663 1.00 57.56 225 LYS A N 1
ATOM 1773 C CA . LYS A 1 225 ? -17.549 -2.683 20.190 1.00 57.56 225 LYS A CA 1
ATOM 1774 C C . LYS A 1 225 ? -18.657 -1.766 19.662 1.00 57.56 225 LYS A C 1
ATOM 1776 O O . LYS A 1 225 ? -18.822 -0.674 20.197 1.00 57.56 225 LYS A O 1
ATOM 1781 N N . HIS A 1 226 ? -19.342 -2.148 18.585 1.00 53.28 226 HIS A N 1
ATOM 1782 C CA . HIS A 1 226 ? -20.453 -1.369 18.041 1.00 53.28 226 HIS A CA 1
ATOM 1783 C C . HIS A 1 226 ? -21.741 -1.632 18.826 1.00 53.28 226 HIS A C 1
ATOM 1785 O O . HIS A 1 226 ? -22.484 -0.699 19.092 1.00 53.28 226 HIS A O 1
ATOM 1791 N N . HIS A 1 227 ? -21.982 -2.877 19.242 1.00 44.53 227 HIS A N 1
ATOM 1792 C CA . HIS A 1 227 ? -23.179 -3.235 20.009 1.00 44.53 227 HIS A CA 1
ATOM 1793 C C . HIS A 1 227 ? -23.147 -2.758 21.464 1.00 44.53 227 HIS A C 1
ATOM 1795 O O . HIS A 1 227 ? -24.197 -2.561 22.047 1.00 44.53 227 HIS A O 1
ATOM 1801 N N . SER A 1 228 ? -21.970 -2.510 22.047 1.00 43.56 228 SER A N 1
ATOM 1802 C CA . SER A 1 228 ? -21.853 -1.984 23.417 1.00 43.56 228 SER A CA 1
ATOM 1803 C C . SER A 1 228 ? -22.014 -0.457 23.524 1.00 43.56 228 SER A C 1
ATOM 1805 O O . SER A 1 228 ? -21.693 0.113 24.565 1.00 43.56 228 SER A O 1
ATOM 1807 N N . LYS A 1 229 ? -22.345 0.227 22.424 1.00 42.28 229 LYS A N 1
ATOM 1808 C CA . LYS A 1 229 ? -22.488 1.693 22.341 1.00 42.28 229 LYS A CA 1
ATOM 1809 C C . LYS A 1 229 ? -23.831 2.132 21.740 1.00 42.28 229 LYS A C 1
ATOM 1811 O O . LYS A 1 229 ? -23.998 3.323 21.491 1.00 42.28 229 LYS A O 1
ATOM 1816 N N . VAL A 1 230 ? -24.723 1.179 21.472 1.00 42.69 230 VAL A N 1
ATOM 1817 C CA . VAL A 1 230 ? -26.120 1.423 21.098 1.00 42.69 230 VAL A CA 1
ATOM 1818 C C . VAL A 1 230 ? -26.966 1.151 22.326 1.00 42.69 230 VAL A C 1
ATOM 1820 O O . VAL A 1 230 ? -26.673 0.128 22.983 1.00 42.69 230 VAL A O 1
#